Protein AF-A0A960PJV5-F1 (afdb_monomer)

Nearest PDB structures (foldseek):
  7zdv-assembly1_C  TM=1.873E-01  e=1.560E+00  Escherichia coli K-12
  8qoe-assembly1_A  TM=1.751E-01  e=5.213E+00  Bacillus subtilis

Foldseek 3Di:
DPDQDDDPQCPPDPDPVSLVVLLVVLCVVLVVLVLLLQLLVLVLLLVVLVVLQVLLVLLVVCVVPVCSLVVVCVVVVDDDPRSVVSVVSSVVCVVVNPPSNVSSVVSNLVSLLSNLVSLLCLLASSVVDDDDPPVLSVLSSVLVVVLVVLVVVLVVVLVVLVVDPPVCVVVSVVSQLVSQLVSQLCSNCRSYPPNDDSVLLNQLSNQLSVLVVVLVVCVVPPLVVQLVVQCVVPNPVSNSVSSSVSSSSNSSSSNSSSNSSVSVVCVVVDDDFDQDQDPPPPPDPDPPPDDPPDDPDDDDPPDDDPPDDPDDPDDDGDRDGPDDDDPPDD

Sequence (330 aa):
MTDVNPHPTARQHPGVLGVLIAVQERFRDIRGQNAASALTLSLFLSIFPLILVAVSVMGFVSSGDPDFVNNTIDNLNLTGDAQEIFTNAVNSAEQNRGTVGVIGLLTGAWSALGVTTALQVAANVPWQVAGRGIKDKAFGLLFLLGAVVLFVGSAVASWAIGLLPGWATPIGTLLPFSVSVLLFGWMYWMLCRYQLTVRQVLPGAVLAAVGLEVLKLLAIYWLPGVIAKSQGVYGSIGVVFGIFAWLLIFGKVVVYASVLNVVLEERRSGTIDMLVRVPRIADRVEESHTNRGGLTDEDRKALKLPGMDPLPDEGEGVTARITRGDSADV

Radius of gyration: 28.18 Å; Cα contacts (8 Å, |Δi|>4): 307; chains: 1; bounding box: 65×55×94 Å

Structure (mmCIF, N/CA/C/O backbone):
data_AF-A0A960PJV5-F1
#
_entry.id   AF-A0A960PJV5-F1
#
loop_
_atom_site.group_PDB
_atom_site.id
_atom_site.type_symbol
_atom_site.label_atom_id
_atom_site.label_alt_id
_atom_site.label_comp_id
_atom_site.label_asym_id
_atom_site.label_entity_id
_atom_site.label_seq_id
_atom_site.pdbx_PDB_ins_code
_atom_site.Cartn_x
_atom_site.Cartn_y
_atom_site.Cartn_z
_atom_site.occupancy
_atom_site.B_iso_or_equiv
_atom_site.auth_seq_id
_atom_site.auth_comp_id
_atom_site.auth_asym_id
_atom_site.auth_atom_id
_atom_site.pdbx_PDB_model_num
ATOM 1 N N . MET A 1 1 ? -4.454 -8.536 28.041 1.00 31.22 1 MET A N 1
ATOM 2 C CA . MET A 1 1 ? -5.597 -7.852 27.410 1.00 31.22 1 MET A CA 1
ATOM 3 C C . MET A 1 1 ? -5.214 -6.397 27.221 1.00 31.22 1 MET A C 1
ATOM 5 O O . MET A 1 1 ? -5.029 -5.711 28.212 1.00 31.22 1 MET A O 1
ATOM 9 N N . THR A 1 2 ? -4.951 -5.967 25.988 1.00 36.16 2 THR A N 1
ATOM 10 C CA . THR A 1 2 ? -4.751 -4.546 25.664 1.00 36.16 2 THR A CA 1
ATOM 11 C C . THR A 1 2 ? -6.112 -3.949 25.362 1.00 36.16 2 THR A C 1
ATOM 13 O O . THR A 1 2 ? -6.809 -4.433 24.472 1.00 36.16 2 THR A O 1
ATOM 16 N N . ASP A 1 3 ? -6.476 -2.972 26.177 1.00 42.12 3 ASP A N 1
ATOM 17 C CA . ASP A 1 3 ? -7.786 -2.350 26.252 1.00 42.12 3 ASP A CA 1
ATOM 18 C C . ASP A 1 3 ? -8.004 -1.438 25.038 1.00 42.12 3 ASP A C 1
ATOM 20 O O . ASP A 1 3 ? -7.306 -0.439 24.861 1.00 42.12 3 ASP A O 1
ATOM 24 N N . VAL A 1 4 ? -8.914 -1.834 24.149 1.00 48.47 4 VAL A N 1
ATOM 25 C CA . VAL A 1 4 ? -9.347 -1.002 23.024 1.00 48.47 4 VAL A CA 1
ATOM 26 C C . VAL A 1 4 ? -10.498 -0.161 23.557 1.00 48.47 4 VAL A C 1
ATOM 28 O O . VAL A 1 4 ? -11.601 -0.668 23.730 1.00 48.47 4 VAL A O 1
ATOM 31 N N . ASN A 1 5 ? -10.232 1.106 23.874 1.00 46.97 5 ASN A N 1
ATOM 32 C CA . ASN A 1 5 ? -11.226 1.989 24.480 1.00 46.97 5 ASN A CA 1
ATOM 33 C C . ASN A 1 5 ? -12.375 2.263 23.475 1.00 46.97 5 ASN A C 1
ATOM 35 O O . ASN A 1 5 ? -12.100 2.806 22.391 1.00 46.97 5 ASN A O 1
ATOM 39 N N . PRO A 1 6 ? -13.634 1.872 23.771 1.00 48.38 6 PRO A N 1
ATOM 40 C CA . PRO A 1 6 ? -14.746 2.030 22.836 1.00 48.38 6 PRO A CA 1
ATOM 41 C C . PRO A 1 6 ? -15.223 3.490 22.767 1.00 48.38 6 PRO A C 1
ATOM 43 O O . PRO A 1 6 ? -15.443 4.140 23.792 1.00 48.38 6 PRO A O 1
ATOM 46 N N . HIS A 1 7 ? -15.434 4.015 21.553 1.00 47.72 7 HIS A N 1
ATOM 47 C CA . HIS A 1 7 ? -15.885 5.403 21.373 1.00 47.72 7 HIS A CA 1
ATOM 48 C C . HIS A 1 7 ? -17.364 5.627 21.770 1.00 47.72 7 HIS A C 1
ATOM 50 O O . HIS A 1 7 ? -18.212 4.762 21.529 1.00 47.72 7 HIS A O 1
ATOM 56 N N . PRO A 1 8 ? -17.721 6.818 22.304 1.00 51.56 8 PRO A N 1
ATOM 57 C CA . PRO A 1 8 ? -19.083 7.156 22.751 1.00 51.56 8 PRO A CA 1
ATOM 58 C C . PRO A 1 8 ? -20.173 7.105 21.670 1.00 51.56 8 PRO A C 1
ATOM 60 O O . PRO A 1 8 ? -21.341 6.866 21.969 1.00 51.56 8 PRO A O 1
ATOM 63 N N . THR A 1 9 ? -19.809 7.378 20.421 1.00 49.97 9 THR A N 1
ATOM 64 C CA . THR A 1 9 ? -20.715 7.748 19.321 1.00 49.97 9 THR A CA 1
ATOM 65 C C . THR A 1 9 ? -21.119 6.583 18.427 1.00 49.97 9 THR A C 1
ATOM 67 O O . THR A 1 9 ? -22.161 6.652 17.774 1.00 49.97 9 THR A O 1
ATOM 70 N N . ALA A 1 10 ? -20.404 5.451 18.478 1.00 49.59 10 ALA A N 1
ATOM 71 C CA . ALA A 1 10 ? -20.826 4.208 17.821 1.00 49.59 10 ALA A CA 1
ATOM 72 C C . ALA A 1 10 ? -22.223 3.729 18.285 1.00 49.59 10 ALA A C 1
ATOM 74 O O . ALA A 1 10 ? -22.828 2.872 17.640 1.00 49.59 10 ALA A O 1
ATOM 75 N N . ARG A 1 11 ? -22.735 4.304 19.383 1.00 52.75 11 ARG A N 1
ATOM 76 C CA . ARG A 1 11 ? -24.004 3.973 20.034 1.00 52.75 11 ARG A CA 1
ATOM 77 C C . ARG A 1 11 ? -25.216 4.785 19.556 1.00 52.75 11 ARG A C 1
ATOM 79 O O . ARG A 1 11 ? -26.323 4.289 19.695 1.00 52.75 11 ARG A O 1
ATOM 86 N N . GLN A 1 12 ? -25.053 5.989 18.996 1.00 53.81 12 GLN A N 1
ATOM 87 C CA . GLN A 1 12 ? -26.196 6.912 18.824 1.00 53.81 12 GLN A CA 1
ATOM 88 C C . GLN A 1 12 ? -26.955 6.774 17.493 1.00 53.81 12 GLN A C 1
ATOM 90 O O . GLN A 1 12 ? -28.110 7.180 17.406 1.00 53.81 12 GLN A O 1
ATOM 95 N N . HIS A 1 13 ? -26.357 6.160 16.466 1.00 57.09 13 HIS A N 1
ATOM 96 C CA . HIS A 1 13 ? -27.003 5.985 15.161 1.00 57.09 13 HIS A CA 1
ATOM 97 C C . HIS A 1 13 ? -27.019 4.506 14.729 1.00 57.09 13 HIS A C 1
ATOM 99 O O . HIS A 1 13 ? -25.959 3.951 14.402 1.00 57.09 13 HIS A O 1
ATOM 105 N N . PRO A 1 14 ? -28.189 3.837 14.711 1.00 64.56 14 PRO A N 1
ATOM 106 C CA . PRO A 1 14 ? -28.311 2.503 14.135 1.00 64.56 14 PRO A CA 1
ATOM 107 C C . PRO A 1 14 ? -28.159 2.563 12.603 1.00 64.56 14 PRO A C 1
ATOM 109 O O . PRO A 1 14 ? -28.717 3.435 11.942 1.00 64.56 14 PRO A O 1
ATOM 112 N N . GLY A 1 15 ? -27.386 1.634 12.027 1.00 78.44 15 GLY A N 1
ATOM 113 C CA . GLY A 1 15 ? -27.221 1.479 10.573 1.00 78.44 15 GLY A CA 1
ATOM 114 C C . GLY A 1 15 ? -25.869 1.927 9.998 1.00 78.44 15 GLY A C 1
ATOM 115 O O . GLY A 1 15 ? -24.919 2.229 10.721 1.00 78.44 15 GLY A O 1
ATOM 116 N N . VAL A 1 16 ? -25.779 1.942 8.660 1.00 82.94 16 VAL A N 1
ATOM 117 C CA . VAL A 1 16 ? -24.539 2.211 7.898 1.00 82.94 16 VAL A CA 1
ATOM 118 C C . VAL A 1 16 ? -23.996 3.617 8.162 1.00 82.94 16 VAL A C 1
ATOM 120 O O . VAL A 1 16 ? -22.790 3.790 8.319 1.00 82.94 16 VAL A O 1
ATOM 123 N N . LEU A 1 17 ? -24.879 4.612 8.292 1.00 82.81 17 LEU A N 1
ATOM 124 C CA . LEU A 1 17 ? -24.492 5.988 8.616 1.00 82.81 17 LEU A CA 1
ATOM 125 C C . LEU A 1 17 ? -23.771 6.079 9.965 1.00 82.81 17 LEU A C 1
ATOM 127 O O . LEU A 1 17 ? -22.749 6.751 10.067 1.00 82.81 17 LEU A O 1
ATOM 131 N N . GLY A 1 18 ? -24.228 5.335 10.975 1.00 83.31 18 GLY A N 1
ATOM 132 C CA . GLY A 1 18 ? -23.551 5.283 12.269 1.00 83.31 18 GLY A CA 1
ATOM 133 C C . GLY A 1 18 ? -22.180 4.608 12.214 1.00 83.31 18 GLY A C 1
ATOM 134 O O . GLY A 1 18 ? -21.313 4.925 13.025 1.00 83.31 18 GLY A O 1
ATOM 135 N N . VAL A 1 19 ? -21.956 3.683 11.275 1.00 85.50 19 VAL A N 1
ATOM 136 C CA . VAL A 1 19 ? -20.627 3.092 11.045 1.00 85.50 19 VAL A CA 1
ATOM 137 C C . VAL A 1 19 ? -19.709 4.116 10.389 1.00 85.50 19 VAL A C 1
ATOM 139 O O . VAL A 1 19 ? -18.584 4.288 10.843 1.00 85.50 19 VAL A O 1
ATOM 142 N N . LEU A 1 20 ? -20.187 4.834 9.370 1.00 88.12 20 LEU A N 1
ATOM 143 C CA . LEU A 1 20 ? -19.396 5.853 8.678 1.00 88.12 20 LEU A CA 1
ATOM 144 C C . LEU A 1 20 ? -18.993 7.005 9.607 1.00 88.12 20 LEU A C 1
ATOM 146 O O . LEU A 1 20 ? -17.826 7.392 9.615 1.00 88.12 20 LEU A O 1
ATOM 150 N N . ILE A 1 21 ? -19.926 7.507 10.421 1.00 86.75 21 ILE A N 1
ATOM 151 C CA . ILE A 1 21 ? -19.646 8.558 11.412 1.00 86.75 21 ILE A CA 1
ATOM 152 C C . ILE A 1 21 ? -18.610 8.062 12.427 1.00 86.75 21 ILE A C 1
ATOM 154 O O . ILE A 1 21 ? -17.592 8.721 12.625 1.00 86.75 21 ILE A O 1
ATOM 158 N N . ALA A 1 22 ? -18.805 6.863 12.988 1.00 86.44 22 ALA A N 1
ATOM 159 C CA . ALA A 1 22 ? -17.865 6.286 13.948 1.00 86.44 22 ALA A CA 1
ATOM 160 C C . ALA A 1 22 ? -16.464 6.072 13.346 1.00 86.44 22 ALA A C 1
ATOM 162 O O . ALA A 1 22 ? -15.461 6.318 14.012 1.00 86.44 22 ALA A O 1
ATOM 163 N N . VAL A 1 23 ? -16.376 5.654 12.078 1.00 90.12 23 VAL A N 1
ATOM 164 C CA . VAL A 1 23 ? -15.100 5.516 11.359 1.00 90.12 23 VAL A CA 1
ATOM 165 C C . VAL A 1 23 ? -14.417 6.872 11.186 1.00 90.12 23 VAL A C 1
ATOM 167 O O . VAL A 1 23 ? -13.216 6.982 11.428 1.00 90.12 23 VAL A O 1
ATOM 170 N N . GLN A 1 24 ? -15.162 7.909 10.801 1.00 92.50 24 GLN A N 1
ATOM 171 C CA . GLN A 1 24 ? -14.611 9.248 10.604 1.00 92.50 24 GLN A CA 1
ATOM 172 C C . GLN A 1 24 ? -14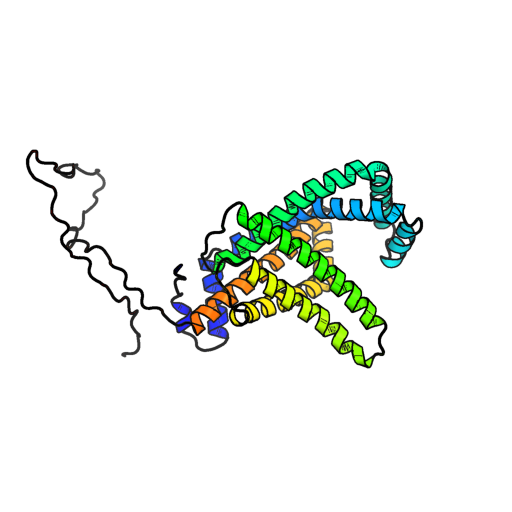.110 9.867 11.915 1.00 92.50 24 GLN A C 1
ATOM 174 O O . GLN A 1 24 ? -13.024 10.450 11.956 1.00 92.50 24 GLN A O 1
ATOM 179 N N . GLU A 1 25 ? -14.878 9.730 12.992 1.00 87.94 25 GLU A N 1
ATOM 180 C CA . GLU A 1 25 ? -14.492 10.213 14.318 1.00 87.94 25 GLU A CA 1
ATOM 181 C C . GLU A 1 25 ? -13.266 9.465 14.834 1.00 87.94 25 GLU A C 1
ATOM 183 O O . GLU A 1 25 ? -12.263 10.099 15.159 1.00 87.94 25 GLU A O 1
ATOM 188 N N . ARG A 1 26 ? -13.276 8.126 14.768 1.00 86.06 26 ARG A N 1
ATOM 189 C CA . ARG A 1 26 ? -12.125 7.307 15.163 1.00 86.06 26 ARG A CA 1
ATOM 190 C C . ARG A 1 26 ? -10.879 7.675 14.362 1.00 86.06 26 ARG A C 1
ATOM 192 O O . ARG A 1 26 ? -9.808 7.796 14.947 1.00 86.06 26 ARG A O 1
ATOM 199 N N . PHE A 1 27 ? -10.998 7.894 13.049 1.00 90.88 27 PHE A N 1
ATOM 200 C CA . PHE A 1 27 ? -9.881 8.335 12.209 1.00 90.88 27 PHE A CA 1
ATOM 201 C C . PHE A 1 27 ? -9.302 9.672 12.684 1.00 90.88 27 PHE A C 1
ATOM 203 O O . PHE A 1 27 ? -8.082 9.843 12.708 1.00 90.88 27 PHE A O 1
ATOM 210 N N . ARG A 1 28 ? -10.150 10.624 13.085 1.00 88.81 28 ARG A N 1
ATOM 211 C CA . ARG A 1 28 ? -9.699 11.909 13.627 1.00 88.81 28 ARG A CA 1
ATOM 212 C C . ARG A 1 28 ? -9.012 11.737 14.983 1.00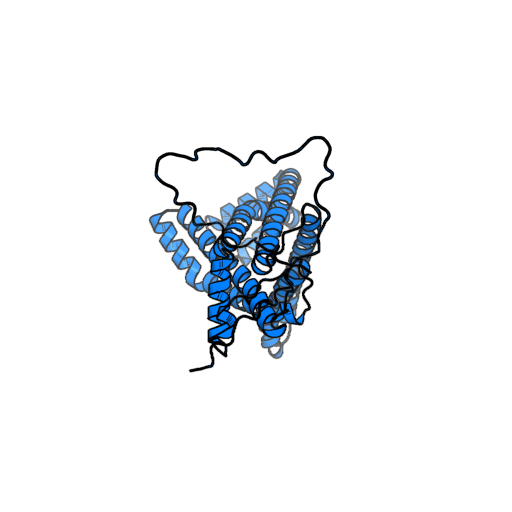 88.81 28 ARG A C 1
ATOM 214 O O . ARG A 1 28 ? -7.934 12.295 15.187 1.00 88.81 28 ARG A O 1
ATOM 221 N N . ASP A 1 29 ? -9.589 10.926 15.860 1.00 85.50 29 ASP A N 1
ATOM 222 C CA . ASP A 1 29 ? -9.149 10.778 17.249 1.00 85.50 29 ASP A CA 1
ATOM 223 C C . ASP A 1 29 ? -7.808 10.037 17.357 1.00 85.50 29 ASP A C 1
ATOM 225 O O . ASP A 1 29 ? -6.934 10.432 18.129 1.00 85.50 29 ASP A O 1
ATOM 229 N N . ILE A 1 30 ? -7.565 9.048 16.489 1.00 85.38 30 ILE A N 1
ATOM 230 C CA . ILE A 1 30 ? -6.264 8.359 16.393 1.00 85.38 30 ILE A CA 1
ATOM 231 C C . ILE A 1 30 ? -5.218 9.133 15.576 1.00 85.38 30 ILE A C 1
ATOM 233 O O . ILE A 1 30 ? -4.134 8.610 15.315 1.00 85.38 30 ILE A O 1
ATOM 237 N N . ARG A 1 31 ? -5.534 10.351 15.112 1.00 88.88 31 ARG A N 1
ATOM 238 C CA . ARG A 1 31 ? -4.710 11.111 14.156 1.00 88.88 31 ARG A CA 1
ATOM 239 C C . ARG A 1 31 ? -4.366 10.280 12.913 1.00 88.88 31 ARG A C 1
ATOM 241 O O . ARG A 1 31 ? -3.226 10.280 12.451 1.00 88.88 31 ARG A O 1
ATOM 248 N N . GLY A 1 32 ? -5.353 9.589 12.345 1.00 88.62 32 GLY A N 1
ATOM 249 C CA . GLY A 1 32 ? -5.198 8.696 11.191 1.00 88.62 32 GLY A CA 1
ATOM 250 C C . GLY A 1 32 ? -4.562 9.375 9.976 1.00 88.62 32 GLY A C 1
ATOM 251 O O . GLY A 1 32 ? -3.827 8.737 9.224 1.00 88.62 32 GLY A O 1
ATOM 252 N N . GLN A 1 33 ? -4.738 10.694 9.839 1.00 93.50 33 GLN A N 1
ATOM 253 C CA . GLN A 1 33 ? -4.043 11.501 8.835 1.00 93.50 33 GLN A CA 1
ATOM 254 C C . GLN A 1 33 ? -2.516 11.398 8.964 1.00 93.50 33 GLN A C 1
ATOM 256 O O . GLN A 1 33 ? -1.834 11.305 7.949 1.00 93.50 33 GLN A O 1
ATOM 261 N N . ASN A 1 34 ? -1.971 11.366 10.181 1.00 92.44 34 ASN A N 1
ATOM 262 C CA . ASN A 1 34 ? -0.530 11.257 10.407 1.00 92.44 34 ASN A CA 1
ATOM 263 C C . ASN A 1 34 ? -0.011 9.874 10.001 1.00 92.44 34 ASN A C 1
ATOM 265 O O . ASN A 1 34 ? 1.041 9.784 9.374 1.00 92.44 34 ASN A O 1
ATOM 269 N N . ALA A 1 35 ? -0.760 8.809 10.306 1.00 91.06 35 ALA A N 1
ATOM 270 C CA . ALA A 1 35 ? -0.418 7.453 9.876 1.00 91.06 35 ALA A CA 1
ATOM 271 C C . ALA A 1 35 ? -0.449 7.327 8.343 1.00 91.06 35 ALA A C 1
ATOM 273 O O . ALA A 1 35 ? 0.482 6.784 7.749 1.00 91.06 35 ALA A O 1
ATOM 274 N N . ALA A 1 36 ? -1.468 7.900 7.693 1.00 94.81 36 ALA A N 1
ATOM 275 C CA . ALA A 1 36 ? -1.565 7.935 6.237 1.00 94.81 36 ALA A CA 1
ATOM 276 C C . ALA A 1 36 ? -0.405 8.724 5.609 1.00 94.81 36 ALA A C 1
ATOM 278 O O . ALA A 1 36 ? 0.206 8.257 4.648 1.00 94.81 36 ALA A O 1
ATOM 279 N N . SER A 1 37 ? -0.051 9.886 6.168 1.00 94.88 37 SER A N 1
ATOM 280 C CA . SER A 1 37 ? 1.092 10.685 5.710 1.00 94.88 37 SER A CA 1
ATOM 281 C C . SER A 1 37 ? 2.425 9.954 5.896 1.00 94.88 37 SER A C 1
ATOM 283 O O . SER A 1 37 ? 3.266 9.998 5.003 1.00 94.88 37 SER A O 1
ATOM 285 N N . ALA A 1 38 ? 2.617 9.245 7.014 1.00 92.25 38 ALA A N 1
ATOM 286 C CA . ALA A 1 38 ? 3.816 8.441 7.246 1.00 92.25 38 ALA A CA 1
ATOM 287 C C . ALA A 1 38 ? 3.951 7.328 6.197 1.00 92.25 38 ALA A C 1
ATOM 289 O O . ALA A 1 38 ? 5.007 7.187 5.585 1.00 92.25 38 ALA A O 1
ATOM 290 N N . LEU A 1 39 ? 2.860 6.608 5.914 1.00 93.69 39 LEU A N 1
ATOM 291 C CA . LEU A 1 39 ? 2.814 5.607 4.846 1.00 93.69 39 LEU A CA 1
ATOM 292 C C . LEU A 1 39 ? 3.100 6.212 3.471 1.00 93.69 39 LEU A C 1
ATOM 294 O O . LEU A 1 39 ? 3.890 5.662 2.712 1.00 93.69 39 LEU A O 1
ATOM 298 N N . THR A 1 40 ? 2.523 7.374 3.181 1.00 95.25 40 THR A N 1
ATOM 299 C CA . THR A 1 40 ? 2.741 8.106 1.926 1.00 95.25 40 THR A CA 1
ATOM 300 C C . THR A 1 40 ? 4.210 8.461 1.734 1.00 95.25 40 THR A C 1
ATOM 302 O O . THR A 1 40 ? 4.771 8.184 0.679 1.00 95.25 40 THR A O 1
ATOM 305 N N . LEU A 1 41 ? 4.852 9.032 2.757 1.00 93.94 41 LEU A N 1
ATOM 306 C CA . LEU A 1 41 ? 6.269 9.394 2.717 1.00 93.94 41 LEU A CA 1
ATOM 307 C C . LEU A 1 41 ? 7.156 8.161 2.551 1.00 93.94 41 LEU A C 1
ATOM 309 O O . LEU A 1 41 ? 8.070 8.174 1.731 1.00 93.94 41 LEU A O 1
ATOM 313 N N . SER A 1 42 ? 6.869 7.082 3.283 1.00 92.62 42 SER A N 1
ATOM 314 C CA . SER A 1 42 ? 7.613 5.830 3.150 1.00 92.62 42 SER A CA 1
ATOM 315 C C . SER A 1 42 ? 7.470 5.220 1.758 1.00 92.62 42 SER A C 1
ATOM 317 O O . SER A 1 42 ? 8.472 4.782 1.201 1.00 92.62 42 SER A O 1
ATOM 319 N N . LEU A 1 43 ? 6.272 5.227 1.167 1.00 94.19 43 LEU A N 1
ATOM 320 C CA . LEU A 1 43 ? 6.046 4.762 -0.206 1.00 94.19 43 LEU A CA 1
ATOM 321 C C . LEU A 1 43 ? 6.736 5.664 -1.230 1.00 94.19 43 LEU A C 1
ATOM 323 O O . LEU A 1 43 ? 7.395 5.166 -2.135 1.00 94.19 43 LEU A O 1
ATOM 327 N N . PHE A 1 44 ? 6.639 6.981 -1.060 1.00 94.44 44 PHE A N 1
ATOM 328 C CA . PHE A 1 44 ? 7.241 7.949 -1.969 1.00 94.44 44 PHE A CA 1
ATOM 329 C C . PHE A 1 44 ? 8.768 7.823 -2.010 1.00 94.44 44 PHE A C 1
ATOM 331 O O . PHE A 1 44 ? 9.353 7.679 -3.081 1.00 94.44 44 PHE A O 1
ATOM 338 N N . LEU A 1 45 ? 9.417 7.786 -0.843 1.00 92.81 45 LEU A N 1
ATOM 339 C CA . LEU A 1 45 ? 10.866 7.578 -0.740 1.00 92.81 45 LEU A CA 1
ATOM 340 C C . LEU A 1 45 ? 11.302 6.213 -1.286 1.00 92.81 45 LEU A C 1
ATOM 342 O O . LEU A 1 45 ? 12.445 6.053 -1.707 1.00 92.81 45 LEU A O 1
ATOM 346 N N . SER A 1 46 ? 10.390 5.243 -1.299 1.00 92.25 46 SER A N 1
ATOM 347 C CA . SER A 1 46 ? 10.633 3.891 -1.798 1.00 92.25 46 SER A CA 1
ATOM 348 C C . SER A 1 46 ? 10.568 3.763 -3.313 1.00 92.25 46 SER A C 1
ATOM 350 O O . SER A 1 46 ? 11.043 2.764 -3.845 1.00 92.25 46 SER A O 1
ATOM 352 N N . ILE A 1 47 ? 10.055 4.772 -4.022 1.00 91.50 47 ILE A N 1
ATOM 353 C CA . ILE A 1 47 ? 10.040 4.766 -5.486 1.00 91.50 47 ILE A CA 1
ATOM 354 C C . ILE A 1 47 ? 11.470 4.719 -6.036 1.00 91.50 47 ILE A C 1
ATOM 356 O O . ILE A 1 47 ? 11.743 3.918 -6.924 1.00 91.50 47 ILE A O 1
ATOM 360 N N . PHE A 1 48 ? 12.405 5.510 -5.494 1.00 89.38 48 PHE A N 1
ATOM 361 C CA . PHE A 1 48 ? 13.771 5.564 -6.034 1.00 89.38 48 PHE A CA 1
ATOM 362 C C . PHE A 1 48 ? 14.509 4.223 -5.911 1.00 89.38 48 PHE A C 1
ATOM 364 O O . PHE A 1 48 ? 15.013 3.736 -6.925 1.00 89.38 48 PHE A O 1
ATOM 371 N N . PRO A 1 49 ? 14.540 3.564 -4.735 1.00 90.25 49 PRO A N 1
ATOM 372 C CA . PRO A 1 49 ? 15.155 2.246 -4.629 1.00 90.25 49 PRO A CA 1
ATOM 373 C C . PRO A 1 49 ? 14.427 1.181 -5.443 1.00 90.25 49 PRO A C 1
ATOM 375 O O . PRO A 1 49 ? 15.072 0.307 -6.012 1.00 90.25 49 PRO A O 1
ATOM 378 N N . LEU A 1 50 ? 13.098 1.261 -5.551 1.00 88.75 50 LEU A N 1
ATOM 379 C CA . LEU A 1 50 ? 12.321 0.320 -6.354 1.00 88.75 50 LEU A CA 1
ATOM 380 C C . LEU A 1 50 ? 12.638 0.451 -7.847 1.00 88.75 50 LEU A C 1
ATOM 382 O O . LEU A 1 50 ? 12.771 -0.567 -8.520 1.00 88.75 50 LEU A O 1
ATOM 386 N N . ILE A 1 51 ? 12.845 1.673 -8.348 1.00 88.25 51 ILE A N 1
ATOM 387 C CA . ILE A 1 51 ? 13.340 1.906 -9.711 1.00 88.25 51 ILE A CA 1
ATOM 388 C C . ILE A 1 51 ? 14.729 1.284 -9.882 1.00 88.25 51 ILE A C 1
ATOM 390 O O . ILE A 1 51 ? 14.948 0.588 -10.866 1.00 88.25 51 ILE A O 1
ATOM 394 N N . LEU A 1 52 ? 15.651 1.461 -8.928 1.00 88.25 52 LEU A N 1
ATOM 395 C CA . LEU A 1 52 ? 16.986 0.848 -9.008 1.00 88.25 52 LEU A CA 1
ATOM 396 C C . LEU A 1 52 ? 16.931 -0.683 -9.020 1.00 88.25 52 LEU A C 1
ATOM 398 O O . LEU A 1 52 ? 17.636 -1.313 -9.805 1.00 88.25 52 LEU A O 1
ATOM 402 N N . VAL A 1 53 ? 16.082 -1.287 -8.186 1.00 88.44 53 VAL A N 1
ATOM 403 C CA . VAL A 1 53 ? 15.849 -2.738 -8.199 1.00 88.44 53 VAL A CA 1
ATOM 404 C C . VAL A 1 53 ? 15.265 -3.171 -9.542 1.00 88.44 53 VAL A C 1
ATOM 406 O O . VAL A 1 53 ? 15.753 -4.135 -10.124 1.00 88.44 53 VAL A O 1
ATOM 409 N N . ALA A 1 54 ? 14.267 -2.457 -10.066 1.00 86.50 54 ALA A N 1
ATOM 410 C CA . ALA A 1 54 ? 13.653 -2.774 -11.353 1.00 86.50 54 ALA A CA 1
ATOM 411 C C . ALA A 1 54 ? 14.668 -2.689 -12.502 1.00 86.50 54 ALA A C 1
ATOM 413 O O . ALA A 1 54 ? 14.770 -3.615 -13.301 1.00 86.50 54 ALA A O 1
ATOM 414 N N . VAL A 1 55 ? 15.463 -1.619 -12.543 1.00 86.75 55 VAL A N 1
ATOM 415 C CA . VAL A 1 55 ? 16.537 -1.413 -13.523 1.00 86.75 55 VAL A CA 1
ATOM 416 C C . VAL A 1 55 ? 17.614 -2.490 -13.391 1.00 86.75 55 VAL A C 1
ATOM 418 O O . VAL A 1 55 ? 18.059 -3.034 -14.398 1.00 86.75 55 VAL A O 1
ATOM 421 N N . SER A 1 56 ? 17.989 -2.869 -12.166 1.00 87.38 56 SER A N 1
ATOM 422 C CA . SER A 1 56 ? 18.900 -3.991 -11.932 1.00 87.38 56 SER A CA 1
ATOM 423 C C . SER A 1 56 ? 18.339 -5.293 -12.499 1.00 87.38 56 S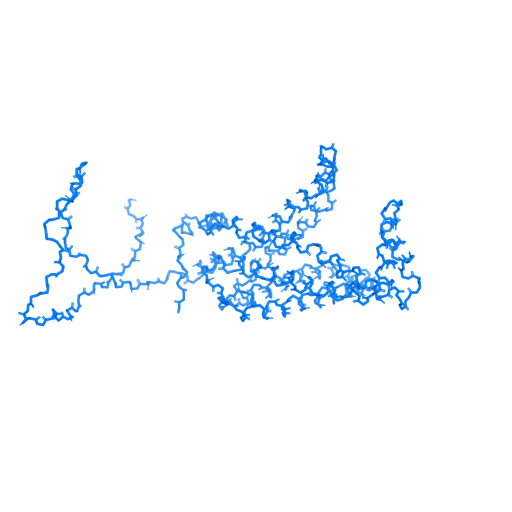ER A C 1
ATOM 425 O O . SER A 1 56 ? 19.049 -5.999 -13.208 1.00 87.38 56 SER A O 1
ATOM 427 N N . VAL A 1 57 ? 17.085 -5.633 -12.184 1.00 85.38 57 VAL A N 1
ATOM 428 C CA . VAL A 1 57 ? 16.438 -6.858 -12.680 1.00 85.38 57 VAL A CA 1
ATOM 429 C C . VAL A 1 57 ? 16.377 -6.843 -14.205 1.00 85.38 57 VAL A C 1
ATOM 431 O O . VAL A 1 57 ? 16.751 -7.835 -14.822 1.00 85.38 57 VAL A O 1
ATOM 434 N N . MET A 1 58 ? 15.998 -5.718 -14.819 1.00 85.19 58 MET A N 1
ATOM 435 C CA . MET A 1 58 ? 15.997 -5.566 -16.276 1.00 85.19 58 MET A CA 1
ATOM 436 C C . MET A 1 58 ? 17.391 -5.748 -16.878 1.00 85.19 58 MET A C 1
ATOM 438 O O . MET A 1 58 ? 17.522 -6.488 -17.843 1.00 85.19 58 MET A O 1
ATOM 442 N N . GLY A 1 59 ? 18.438 -5.158 -16.296 1.00 85.19 59 GLY A N 1
ATOM 443 C CA . GLY A 1 59 ? 19.816 -5.347 -16.765 1.00 85.19 59 GLY A CA 1
ATOM 444 C C . GLY A 1 59 ? 20.287 -6.805 -16.678 1.00 85.19 59 GLY A C 1
ATOM 445 O O . GLY A 1 59 ? 21.005 -7.277 -17.557 1.00 85.19 59 GLY A O 1
ATOM 446 N N . PHE A 1 60 ? 19.853 -7.552 -15.654 1.00 85.00 60 PHE A N 1
ATOM 447 C CA . PHE A 1 60 ? 20.110 -8.994 -15.562 1.00 85.00 60 PHE A CA 1
ATOM 448 C C . PHE A 1 60 ? 19.313 -9.802 -16.594 1.00 85.00 60 PHE A C 1
ATOM 450 O O . PHE A 1 60 ? 19.886 -10.688 -17.222 1.00 85.00 60 PHE A O 1
ATOM 457 N N . VAL A 1 61 ? 18.027 -9.508 -16.800 1.00 84.75 61 VAL A N 1
ATOM 458 C CA . VAL A 1 61 ? 17.185 -10.225 -17.776 1.00 84.75 61 VAL A CA 1
ATOM 459 C C . VAL A 1 61 ? 17.638 -9.944 -19.211 1.00 84.75 61 VAL A C 1
ATOM 461 O O . VAL A 1 61 ? 17.860 -10.886 -19.964 1.00 84.75 61 VAL A O 1
ATOM 464 N N . SER A 1 62 ? 17.881 -8.675 -19.553 1.00 84.19 62 SER A N 1
ATOM 465 C CA . SER A 1 62 ? 18.374 -8.235 -20.869 1.00 84.19 62 SER A CA 1
ATOM 466 C C . SER A 1 62 ? 19.688 -8.905 -21.257 1.00 84.19 62 SER A C 1
ATOM 468 O O . SER A 1 62 ? 19.943 -9.179 -22.421 1.00 84.19 62 SER A O 1
ATOM 470 N N . SER A 1 63 ? 20.526 -9.235 -20.275 1.00 80.12 63 SER A N 1
ATOM 471 C CA . SER A 1 63 ? 21.770 -9.941 -20.556 1.00 80.12 63 SER A CA 1
ATOM 472 C C . SER A 1 63 ? 21.613 -11.377 -21.040 1.00 80.12 63 SER A C 1
ATOM 474 O O . SER A 1 63 ? 22.530 -11.916 -21.659 1.00 80.12 63 SER A O 1
ATOM 476 N N . GLY A 1 64 ? 20.491 -12.011 -20.695 1.00 80.62 64 GLY A N 1
ATOM 477 C CA . GLY A 1 64 ? 20.153 -13.363 -21.122 1.00 80.62 64 GLY A CA 1
ATOM 478 C C . GLY A 1 64 ? 19.299 -13.397 -22.388 1.00 80.62 64 GLY A C 1
ATOM 479 O O . GLY A 1 64 ? 19.169 -14.465 -22.978 1.00 80.62 64 GLY A O 1
ATOM 480 N N . ASP A 1 65 ? 18.738 -12.257 -22.798 1.00 82.25 65 ASP A N 1
ATOM 481 C CA . ASP A 1 65 ? 17.853 -12.121 -23.954 1.00 82.25 65 ASP A CA 1
ATOM 482 C C . ASP A 1 65 ? 18.166 -10.817 -24.723 1.00 82.25 65 ASP A C 1
ATOM 484 O O . ASP A 1 65 ? 17.743 -9.737 -24.300 1.00 82.25 65 ASP A O 1
ATOM 488 N N . PRO A 1 66 ? 18.891 -10.905 -25.856 1.00 76.31 66 PRO A N 1
ATOM 489 C CA . PRO A 1 66 ? 19.278 -9.752 -26.672 1.00 76.31 66 PRO A CA 1
ATOM 490 C C . PRO A 1 66 ? 18.097 -8.927 -27.199 1.00 76.31 66 PRO A C 1
ATOM 492 O O . PRO A 1 66 ? 18.256 -7.734 -27.459 1.00 76.31 66 PRO A O 1
ATOM 495 N N . ASP A 1 67 ? 16.920 -9.541 -27.347 1.00 83.44 67 ASP A N 1
ATOM 496 C CA . ASP A 1 67 ? 15.730 -8.885 -27.891 1.00 83.44 67 ASP A CA 1
ATOM 497 C C . ASP A 1 67 ? 14.848 -8.271 -26.794 1.00 83.44 67 ASP A C 1
ATOM 499 O O . ASP A 1 67 ? 13.876 -7.576 -27.097 1.00 83.44 67 ASP A O 1
ATOM 503 N N . PHE A 1 68 ? 15.188 -8.462 -25.514 1.00 82.00 68 PHE A N 1
ATOM 504 C CA . PHE A 1 68 ? 14.386 -8.002 -24.377 1.00 82.00 68 PHE A CA 1
ATOM 505 C C . PHE A 1 68 ? 14.080 -6.501 -24.426 1.00 82.00 68 PHE A C 1
ATOM 507 O O . PHE A 1 68 ? 12.944 -6.090 -24.172 1.00 82.00 68 PHE A O 1
ATOM 514 N N . VAL A 1 69 ? 15.076 -5.675 -24.764 1.00 80.69 69 VAL A N 1
ATOM 515 C CA . VAL A 1 69 ? 14.923 -4.213 -24.831 1.00 80.69 69 VAL A CA 1
ATOM 516 C C . VAL A 1 69 ? 13.933 -3.826 -25.925 1.00 80.69 69 VAL A C 1
ATOM 518 O O . VAL A 1 69 ? 12.987 -3.088 -25.649 1.00 80.69 69 VAL A O 1
ATOM 521 N N . ASN A 1 70 ? 14.102 -4.373 -27.131 1.00 82.62 70 ASN A N 1
ATOM 522 C CA . ASN A 1 70 ? 13.237 -4.083 -28.276 1.00 82.62 70 ASN A CA 1
ATOM 523 C C . ASN A 1 70 ? 11.808 -4.583 -28.026 1.00 82.62 70 ASN A C 1
ATOM 525 O O . ASN A 1 70 ? 10.861 -3.806 -28.123 1.00 82.62 70 ASN A O 1
ATOM 529 N N . ASN A 1 71 ? 11.660 -5.828 -27.561 1.00 84.62 71 ASN A N 1
ATOM 530 C CA . ASN A 1 71 ? 10.365 -6.409 -27.206 1.00 84.62 71 ASN A CA 1
ATOM 531 C C . ASN A 1 71 ? 9.644 -5.587 -26.126 1.00 84.62 71 ASN A C 1
ATOM 533 O O . ASN A 1 71 ? 8.425 -5.433 -26.165 1.00 84.62 71 ASN A O 1
ATOM 537 N N . THR A 1 72 ? 10.372 -5.046 -25.146 1.00 81.75 72 THR A N 1
ATOM 538 C CA . THR A 1 72 ? 9.773 -4.232 -24.079 1.00 81.75 72 THR A CA 1
ATOM 539 C C . THR A 1 72 ? 9.353 -2.851 -24.578 1.00 81.75 72 THR A C 1
ATOM 541 O O . THR A 1 72 ? 8.272 -2.389 -24.218 1.00 81.75 72 THR A O 1
ATOM 544 N N . ILE A 1 73 ? 10.163 -2.205 -25.422 1.00 84.44 73 ILE A N 1
ATOM 545 C CA . ILE A 1 73 ? 9.820 -0.922 -26.057 1.00 84.44 73 ILE A CA 1
ATOM 546 C C . ILE A 1 73 ? 8.547 -1.064 -26.893 1.00 84.44 73 ILE A C 1
ATOM 548 O O . ILE A 1 73 ? 7.637 -0.242 -26.752 1.00 84.44 73 ILE A O 1
ATOM 552 N N . ASP A 1 74 ? 8.461 -2.130 -27.690 1.00 84.12 74 ASP A N 1
ATOM 553 C CA . ASP A 1 74 ? 7.316 -2.407 -28.554 1.00 84.12 74 ASP A CA 1
ATOM 554 C C . ASP A 1 74 ? 6.052 -2.699 -27.733 1.00 84.12 74 ASP A C 1
ATOM 556 O O . ASP A 1 74 ? 4.999 -2.112 -27.984 1.00 84.12 74 ASP A O 1
ATOM 560 N N . ASN A 1 75 ? 6.163 -3.529 -26.690 1.00 82.50 75 ASN A N 1
ATOM 561 C CA . ASN A 1 75 ? 5.040 -3.872 -25.810 1.00 82.50 75 ASN A CA 1
ATOM 562 C C . ASN A 1 75 ? 4.521 -2.687 -24.983 1.00 82.50 75 ASN A C 1
ATOM 564 O O . ASN A 1 75 ? 3.344 -2.652 -24.624 1.00 82.50 75 ASN A O 1
ATOM 568 N N . LEU A 1 76 ? 5.394 -1.741 -24.635 1.00 79.12 76 LEU A N 1
ATOM 569 C CA . LEU A 1 76 ? 5.038 -0.556 -23.854 1.00 79.12 76 LEU A CA 1
ATOM 570 C C . LEU A 1 76 ? 4.716 0.663 -24.729 1.00 79.12 76 LEU A C 1
ATOM 572 O O . LEU A 1 76 ? 4.379 1.715 -24.184 1.00 79.12 76 LEU A O 1
ATOM 576 N N . ASN A 1 77 ? 4.825 0.539 -26.058 1.00 83.19 77 ASN A N 1
ATOM 577 C CA . ASN A 1 77 ? 4.693 1.639 -27.015 1.00 83.19 77 ASN A CA 1
ATOM 578 C C . ASN A 1 77 ? 5.508 2.881 -26.603 1.00 83.19 77 ASN A C 1
ATOM 580 O O . ASN A 1 77 ? 5.022 4.013 -26.677 1.00 83.19 77 ASN A O 1
ATOM 584 N N . LEU A 1 78 ? 6.746 2.680 -26.140 1.00 83.38 78 LEU A N 1
ATOM 585 C CA . LEU A 1 78 ? 7.614 3.793 -25.753 1.00 83.38 78 LEU A CA 1
ATOM 586 C C . LEU A 1 78 ? 8.086 4.534 -27.006 1.00 83.38 78 LEU A C 1
ATOM 588 O O . LEU A 1 78 ? 8.655 3.932 -27.910 1.00 83.38 78 LEU A O 1
ATOM 592 N N . THR A 1 79 ? 7.886 5.851 -27.041 1.00 82.00 79 THR A N 1
ATOM 593 C CA . THR A 1 79 ? 8.281 6.702 -28.173 1.00 82.00 79 THR A CA 1
ATOM 594 C C . THR A 1 79 ? 9.087 7.912 -27.713 1.00 82.00 79 THR A C 1
ATOM 596 O O . THR A 1 79 ? 8.809 8.470 -26.649 1.00 82.00 79 THR A O 1
ATOM 599 N N . GLY A 1 80 ? 10.033 8.363 -28.543 1.00 86.00 80 GLY A N 1
ATOM 600 C CA . GLY A 1 80 ? 10.817 9.582 -28.303 1.00 86.00 80 GLY A CA 1
ATOM 601 C C . GLY A 1 80 ? 11.678 9.490 -27.040 1.00 86.00 80 GLY A C 1
ATOM 602 O O . GLY A 1 80 ? 12.283 8.453 -26.774 1.00 86.00 80 GLY A O 1
ATOM 603 N N . ASP A 1 81 ? 11.686 10.553 -26.233 1.00 82.81 81 ASP A N 1
ATOM 604 C CA . ASP A 1 81 ? 12.511 10.675 -25.020 1.00 82.81 81 ASP A CA 1
ATOM 605 C C . ASP A 1 81 ? 12.326 9.508 -24.035 1.00 82.81 81 ASP A C 1
ATOM 607 O O . ASP A 1 81 ? 13.275 9.071 -23.387 1.00 82.81 81 ASP A O 1
ATOM 611 N N . ALA A 1 82 ? 11.111 8.959 -23.926 1.00 79.31 82 ALA A N 1
ATOM 612 C CA . ALA A 1 82 ? 10.829 7.842 -23.026 1.00 79.31 82 ALA A CA 1
ATOM 613 C C . ALA A 1 82 ? 11.567 6.558 -23.441 1.00 79.31 82 ALA A C 1
ATOM 615 O O . ALA A 1 82 ? 12.047 5.816 -22.583 1.00 79.31 82 ALA A O 1
ATOM 616 N N . GLN A 1 83 ? 11.686 6.316 -24.750 1.00 86.81 83 GLN A N 1
ATOM 617 C CA . GLN A 1 83 ? 12.426 5.182 -25.300 1.00 86.81 83 GLN A CA 1
ATOM 618 C C . GLN A 1 83 ? 13.928 5.342 -25.055 1.00 86.81 83 GLN A C 1
ATOM 620 O O . GLN A 1 83 ? 14.594 4.386 -24.654 1.00 86.81 83 GLN A O 1
ATOM 625 N N . GLU A 1 84 ? 14.463 6.547 -25.261 1.00 86.69 84 GLU A N 1
ATOM 626 C CA . GLU A 1 84 ? 15.880 6.834 -25.038 1.00 86.69 84 GLU A CA 1
ATOM 627 C C . GLU A 1 84 ? 16.253 6.688 -23.555 1.00 86.69 84 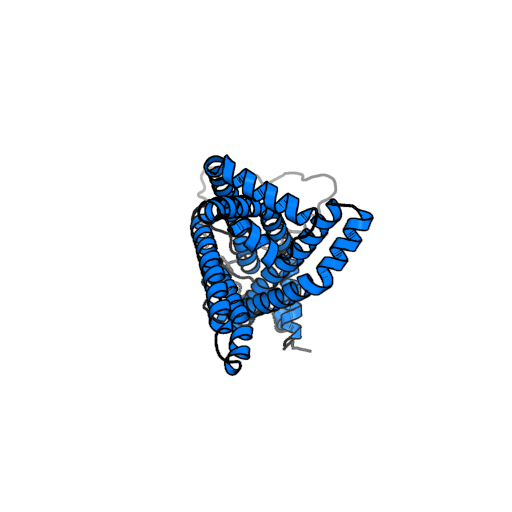GLU A C 1
ATOM 629 O O . GLU A 1 84 ? 17.210 5.987 -23.226 1.00 86.69 84 GLU A O 1
ATOM 634 N N . ILE A 1 85 ? 15.457 7.265 -22.647 1.00 86.88 85 ILE A N 1
ATOM 635 C CA . ILE A 1 85 ? 15.650 7.127 -21.195 1.00 86.88 85 ILE A CA 1
ATOM 636 C C . ILE A 1 85 ? 15.629 5.652 -20.786 1.00 86.88 85 ILE A C 1
ATOM 638 O O . ILE A 1 85 ? 16.497 5.212 -20.028 1.00 86.88 85 ILE A O 1
ATOM 642 N N . PHE A 1 86 ? 14.663 4.882 -21.294 1.00 86.75 86 PHE A N 1
ATOM 643 C CA . PHE A 1 86 ? 14.544 3.457 -20.998 1.00 86.75 86 PHE A CA 1
ATOM 644 C C . PHE A 1 86 ? 15.765 2.669 -21.490 1.00 86.75 86 PHE A C 1
ATOM 646 O O . PHE A 1 86 ? 16.399 1.954 -20.712 1.00 86.75 86 PHE A O 1
ATOM 653 N N . THR A 1 87 ? 16.142 2.855 -22.755 1.00 86.44 87 THR A N 1
ATOM 654 C CA . THR A 1 87 ? 17.265 2.149 -23.391 1.00 86.44 87 THR A CA 1
ATOM 655 C C . THR A 1 87 ? 18.584 2.467 -22.686 1.00 86.44 87 THR A C 1
ATOM 657 O O . THR A 1 87 ? 19.352 1.565 -22.350 1.00 86.44 87 THR A O 1
ATOM 660 N N . ASN A 1 88 ? 18.825 3.743 -22.372 1.00 88.94 88 ASN A N 1
ATOM 661 C CA . ASN A 1 88 ? 20.021 4.184 -21.657 1.00 88.94 88 ASN A CA 1
ATOM 662 C C . ASN A 1 88 ? 20.086 3.620 -20.234 1.00 88.94 88 ASN A C 1
ATOM 664 O O . ASN A 1 88 ? 21.164 3.222 -19.785 1.00 88.94 88 ASN A O 1
ATOM 668 N N . ALA A 1 89 ? 18.953 3.549 -19.529 1.00 86.06 89 ALA A N 1
ATOM 669 C CA . ALA A 1 89 ? 18.888 2.971 -18.191 1.00 86.06 89 ALA A CA 1
ATOM 670 C C . ALA A 1 89 ? 19.218 1.470 -18.198 1.00 86.06 89 ALA A C 1
ATOM 672 O O . ALA A 1 89 ? 20.032 1.029 -17.383 1.00 86.06 89 ALA A O 1
ATOM 673 N N . VAL A 1 90 ? 18.644 0.699 -19.130 1.00 85.44 90 VAL A N 1
ATOM 674 C CA . VAL A 1 90 ? 18.895 -0.749 -19.239 1.00 85.44 90 VAL A CA 1
ATOM 675 C C . VAL A 1 90 ? 20.338 -1.027 -19.658 1.00 85.44 90 VAL A C 1
ATOM 677 O O . VAL A 1 90 ? 21.023 -1.776 -18.967 1.00 85.44 90 VAL A O 1
ATOM 680 N N . ASN A 1 91 ? 20.848 -0.358 -20.696 1.00 87.06 91 ASN A N 1
ATOM 681 C CA . ASN A 1 91 ? 22.231 -0.531 -21.159 1.00 87.06 91 ASN A CA 1
ATOM 682 C C . ASN A 1 91 ? 23.256 -0.166 -20.072 1.00 87.06 91 ASN A C 1
ATOM 684 O O . ASN A 1 91 ? 24.248 -0.868 -19.873 1.00 87.06 91 ASN A O 1
ATOM 688 N N . SER A 1 92 ? 23.013 0.916 -19.324 1.00 85.94 92 SER A N 1
ATOM 689 C CA . SER A 1 92 ? 23.892 1.324 -18.218 1.00 85.94 92 SER A CA 1
ATOM 690 C C . SER A 1 92 ? 23.887 0.304 -17.078 1.00 85.94 92 SER A C 1
ATOM 692 O O . SER A 1 92 ? 24.938 0.011 -16.496 1.00 85.94 92 SER A O 1
ATOM 694 N N . ALA A 1 93 ? 22.713 -0.253 -16.766 1.00 84.94 93 ALA A N 1
ATOM 695 C CA . ALA A 1 93 ? 22.566 -1.318 -15.782 1.00 84.94 93 ALA A CA 1
ATOM 696 C C . ALA A 1 93 ? 23.239 -2.611 -16.239 1.00 84.94 93 ALA A C 1
ATOM 698 O O . ALA A 1 93 ? 23.855 -3.301 -15.432 1.00 84.94 93 ALA A O 1
ATOM 699 N N . GLU A 1 94 ? 23.173 -2.908 -17.534 1.00 84.88 94 GLU A N 1
ATOM 700 C CA . GLU A 1 94 ? 23.801 -4.067 -18.145 1.00 84.88 94 GLU A CA 1
ATOM 701 C C . GLU A 1 94 ? 25.338 -3.980 -18.127 1.00 84.88 94 GLU A C 1
ATOM 703 O O . GLU A 1 94 ? 26.016 -4.985 -17.917 1.00 84.88 94 GLU A O 1
ATOM 708 N N . GLN A 1 95 ? 25.913 -2.790 -18.282 1.00 86.50 95 GLN A N 1
ATOM 709 C CA . GLN A 1 95 ? 27.363 -2.604 -18.170 1.00 86.50 95 GLN A CA 1
ATOM 710 C C . GLN A 1 95 ? 27.847 -2.671 -16.714 1.00 86.50 95 GLN A C 1
ATOM 712 O O . GLN A 1 95 ? 28.948 -3.143 -16.440 1.00 86.50 95 GLN A O 1
ATOM 717 N N . ASN A 1 96 ? 27.013 -2.240 -15.762 1.00 86.31 96 ASN A N 1
ATOM 718 C CA . ASN A 1 96 ? 27.366 -2.124 -14.344 1.00 86.31 96 ASN A CA 1
ATOM 719 C C . ASN A 1 96 ? 26.580 -3.092 -13.439 1.00 86.31 96 ASN A C 1
ATOM 721 O O . ASN A 1 96 ? 26.323 -2.769 -12.276 1.00 86.31 96 ASN A O 1
ATOM 725 N N . ARG A 1 97 ? 26.205 -4.280 -13.942 1.00 80.50 97 ARG A N 1
ATOM 726 C CA . ARG A 1 97 ? 25.256 -5.213 -13.281 1.00 80.50 97 ARG A CA 1
ATOM 727 C C . ARG A 1 97 ? 25.593 -5.501 -11.823 1.00 80.50 97 ARG A C 1
ATOM 729 O O . ARG A 1 97 ? 24.703 -5.505 -10.978 1.00 80.50 97 ARG A O 1
ATOM 736 N N . GLY A 1 98 ? 26.875 -5.713 -11.517 1.00 82.81 98 GLY A N 1
ATOM 737 C CA . GLY A 1 98 ? 27.331 -5.979 -10.151 1.00 82.81 98 GLY A CA 1
ATOM 738 C C . GLY A 1 98 ? 27.061 -4.801 -9.212 1.00 82.81 98 GLY A C 1
ATOM 739 O O . GLY A 1 98 ? 26.415 -4.960 -8.180 1.00 82.81 98 GLY A O 1
ATOM 740 N N . THR A 1 99 ? 27.502 -3.603 -9.594 1.00 86.19 99 THR A N 1
ATOM 741 C CA . THR A 1 99 ? 27.359 -2.388 -8.781 1.00 86.19 99 THR A CA 1
ATOM 742 C C . THR A 1 99 ? 25.899 -1.953 -8.661 1.00 86.19 99 THR A C 1
ATOM 744 O O . THR A 1 99 ? 25.423 -1.706 -7.553 1.00 86.19 99 THR A O 1
ATOM 747 N N . VAL A 1 100 ? 25.167 -1.905 -9.780 1.00 84.44 100 VAL A N 1
ATOM 748 C CA . VAL A 1 100 ? 23.744 -1.523 -9.810 1.00 84.44 100 VAL A CA 1
ATOM 749 C C . VAL A 1 100 ? 22.898 -2.536 -9.043 1.00 84.44 100 VAL A C 1
ATOM 751 O O . VAL A 1 100 ? 22.020 -2.135 -8.283 1.00 84.44 100 VAL A O 1
ATOM 754 N N . GLY A 1 101 ? 23.214 -3.829 -9.151 1.00 85.94 101 GLY A N 1
ATOM 755 C CA . GLY A 1 101 ? 22.542 -4.879 -8.394 1.00 85.94 101 GLY A CA 1
ATOM 756 C C . GLY A 1 101 ? 22.778 -4.789 -6.895 1.00 85.94 101 GLY A C 1
ATOM 757 O O . GLY A 1 101 ? 21.819 -4.812 -6.130 1.00 85.94 101 GLY A O 1
ATOM 758 N N . VAL A 1 102 ? 24.024 -4.616 -6.448 1.00 89.38 102 VAL A N 1
ATOM 759 C CA . VAL A 1 102 ? 24.320 -4.492 -5.011 1.00 89.38 102 VAL A CA 1
ATOM 760 C C . VAL A 1 102 ? 23.680 -3.233 -4.424 1.00 89.38 102 VAL A C 1
ATOM 762 O O . VAL A 1 102 ? 23.024 -3.310 -3.385 1.00 89.38 102 VAL A O 1
ATOM 765 N N . ILE A 1 103 ? 23.810 -2.082 -5.089 1.00 88.81 103 ILE A N 1
ATOM 766 C CA . ILE A 1 103 ? 23.205 -0.827 -4.619 1.00 88.81 103 ILE A CA 1
ATOM 767 C C . ILE A 1 103 ? 21.678 -0.932 -4.631 1.00 88.81 103 ILE A C 1
ATOM 769 O O . ILE A 1 103 ? 21.035 -0.552 -3.649 1.00 88.81 103 ILE A O 1
ATOM 773 N N . GLY A 1 104 ? 21.095 -1.477 -5.700 1.00 86.88 104 GLY A N 1
ATOM 774 C CA . GLY A 1 104 ? 19.659 -1.712 -5.819 1.00 86.88 104 GLY A CA 1
ATOM 775 C C . GLY A 1 104 ? 19.138 -2.620 -4.709 1.00 86.88 104 GLY A C 1
ATOM 776 O O . GLY A 1 104 ? 18.175 -2.269 -4.039 1.00 86.88 104 GLY A O 1
ATOM 777 N N . LEU A 1 105 ? 19.811 -3.735 -4.424 1.00 87.44 105 LEU A N 1
ATOM 778 C CA . LEU A 1 105 ? 19.419 -4.643 -3.345 1.00 87.44 105 LEU A CA 1
ATOM 779 C C . LEU A 1 105 ? 19.542 -4.000 -1.959 1.00 87.44 105 LEU A C 1
ATOM 781 O O . LEU A 1 105 ? 18.631 -4.145 -1.147 1.00 87.44 105 LEU A O 1
ATOM 785 N N . LEU A 1 106 ? 20.624 -3.268 -1.678 1.00 90.81 106 LEU A N 1
ATOM 786 C CA . LEU A 1 106 ? 20.817 -2.610 -0.381 1.00 90.81 106 LEU A CA 1
ATOM 787 C C . LEU A 1 106 ? 19.787 -1.498 -0.147 1.00 90.81 106 LEU A C 1
ATOM 789 O O . LEU A 1 106 ? 19.136 -1.452 0.900 1.00 90.81 106 LEU A O 1
ATOM 793 N N . THR A 1 107 ? 19.612 -0.616 -1.130 1.00 88.81 107 THR A N 1
ATOM 794 C CA . THR A 1 107 ? 18.633 0.477 -1.053 1.00 88.81 107 THR A CA 1
ATOM 795 C C . THR A 1 107 ? 17.203 -0.054 -1.079 1.00 88.81 107 THR A C 1
ATOM 797 O O . THR A 1 107 ? 16.353 0.431 -0.332 1.00 88.81 107 THR A O 1
ATOM 800 N N . GLY A 1 108 ? 16.940 -1.085 -1.882 1.00 88.31 108 GLY A N 1
ATOM 801 C CA . GLY A 1 108 ? 15.662 -1.778 -1.967 1.00 88.31 108 GLY A CA 1
ATOM 802 C C . GLY A 1 108 ? 15.291 -2.449 -0.651 1.00 88.31 108 GLY A C 1
ATOM 803 O O . GLY A 1 108 ? 14.175 -2.271 -0.176 1.00 88.31 108 GLY A O 1
ATOM 804 N N . ALA A 1 109 ? 16.231 -3.135 0.004 1.00 87.62 109 ALA A N 1
ATOM 805 C CA . ALA A 1 109 ? 16.013 -3.719 1.326 1.00 87.62 109 ALA A CA 1
ATOM 806 C C . ALA A 1 109 ? 15.721 -2.641 2.383 1.00 87.62 109 ALA A C 1
ATOM 808 O O . ALA A 1 109 ? 14.794 -2.787 3.182 1.00 87.62 109 ALA A O 1
ATOM 809 N N . TRP A 1 110 ? 16.462 -1.530 2.368 1.00 88.69 110 TRP A N 1
ATOM 810 C CA . TRP A 1 110 ? 16.210 -0.395 3.259 1.00 88.69 110 TRP A CA 1
ATOM 811 C C . TRP A 1 110 ? 14.808 0.202 3.062 1.00 88.69 110 TRP A C 1
ATOM 813 O O . TRP A 1 110 ? 14.065 0.423 4.020 1.00 88.69 110 TRP A O 1
ATOM 823 N N . SER A 1 111 ? 14.426 0.421 1.808 1.00 89.88 111 SER A N 1
ATOM 824 C CA . SER A 1 111 ? 13.111 0.929 1.426 1.00 89.88 111 SER A CA 1
ATOM 825 C C . SER A 1 111 ? 11.987 -0.041 1.800 1.00 89.88 111 SER A C 1
ATOM 827 O O . SER A 1 111 ? 11.002 0.372 2.415 1.00 89.88 111 SER A O 1
ATOM 829 N N . ALA A 1 112 ? 12.168 -1.335 1.533 1.00 86.56 112 ALA A N 1
ATOM 830 C CA . ALA A 1 112 ? 11.241 -2.399 1.901 1.00 86.56 112 ALA A CA 1
ATOM 831 C C . ALA A 1 112 ? 10.953 -2.400 3.409 1.00 86.56 112 ALA A C 1
ATOM 833 O O . ALA A 1 112 ? 9.793 -2.490 3.819 1.00 86.56 112 ALA A O 1
ATOM 834 N N . LEU A 1 113 ? 11.987 -2.223 4.241 1.00 87.19 113 LEU A N 1
ATOM 835 C CA . LEU A 1 113 ? 11.839 -2.079 5.692 1.00 87.19 113 LEU A CA 1
ATOM 836 C C . LEU A 1 113 ? 11.022 -0.834 6.068 1.00 87.19 113 LEU A C 1
ATOM 838 O O . LEU A 1 113 ? 10.185 -0.900 6.972 1.00 87.19 113 LEU A O 1
ATOM 842 N N . GLY A 1 114 ? 11.240 0.286 5.377 1.00 87.88 114 GLY A N 1
ATOM 843 C CA . GLY A 1 114 ? 10.490 1.527 5.573 1.00 87.88 114 GLY A CA 1
ATOM 844 C C . GLY A 1 114 ? 8.998 1.375 5.267 1.00 87.88 114 GLY A C 1
ATOM 845 O O . GLY A 1 114 ? 8.167 1.661 6.130 1.00 87.88 114 GLY A O 1
ATOM 846 N N . VAL A 1 115 ? 8.651 0.864 4.079 1.00 89.00 115 VAL A N 1
ATOM 847 C CA . VAL A 1 115 ? 7.251 0.625 3.663 1.00 89.00 115 VAL A CA 1
ATOM 848 C C . VAL A 1 115 ? 6.555 -0.322 4.623 1.00 89.00 115 VAL A C 1
ATOM 850 O O . VAL A 1 115 ? 5.457 -0.047 5.097 1.00 89.00 115 VAL A O 1
ATOM 853 N N . THR A 1 116 ? 7.228 -1.417 4.955 1.00 87.88 116 THR A N 1
ATOM 854 C CA . THR A 1 116 ? 6.739 -2.415 5.899 1.00 87.88 116 THR A CA 1
ATOM 855 C C . THR A 1 116 ? 6.400 -1.804 7.255 1.00 87.88 116 THR A C 1
ATOM 857 O O . THR A 1 116 ? 5.317 -2.034 7.791 1.00 87.88 116 THR A O 1
ATOM 860 N N . THR A 1 117 ? 7.314 -1.001 7.805 1.00 86.88 117 THR A N 1
ATOM 861 C CA . THR A 1 117 ? 7.112 -0.337 9.098 1.00 86.88 117 THR A CA 1
ATOM 862 C C . THR A 1 117 ? 5.912 0.604 9.025 1.00 86.88 117 THR A C 1
ATOM 864 O O . THR A 1 117 ? 5.084 0.638 9.933 1.00 86.88 117 THR A O 1
ATOM 867 N N . ALA A 1 118 ? 5.764 1.337 7.923 1.00 89.12 118 ALA A N 1
ATOM 868 C CA . ALA A 1 118 ? 4.647 2.252 7.756 1.00 89.12 118 ALA A CA 1
ATOM 869 C C . ALA A 1 118 ? 3.299 1.532 7.570 1.00 89.12 118 ALA A C 1
ATOM 871 O O . ALA A 1 118 ? 2.290 1.979 8.116 1.00 89.12 118 ALA A O 1
ATOM 872 N N . LEU A 1 119 ? 3.275 0.385 6.881 1.00 89.75 119 LEU A N 1
ATOM 873 C CA . LEU A 1 119 ? 2.094 -0.481 6.791 1.00 89.75 119 LEU A CA 1
ATOM 874 C C . LEU A 1 119 ? 1.711 -1.053 8.160 1.00 89.75 119 LEU A C 1
ATOM 876 O O . LEU A 1 119 ? 0.534 -1.062 8.511 1.00 89.75 119 LEU A O 1
ATOM 880 N N . GLN A 1 120 ? 2.692 -1.469 8.966 1.00 88.31 120 GLN A N 1
ATOM 881 C CA . GLN A 1 12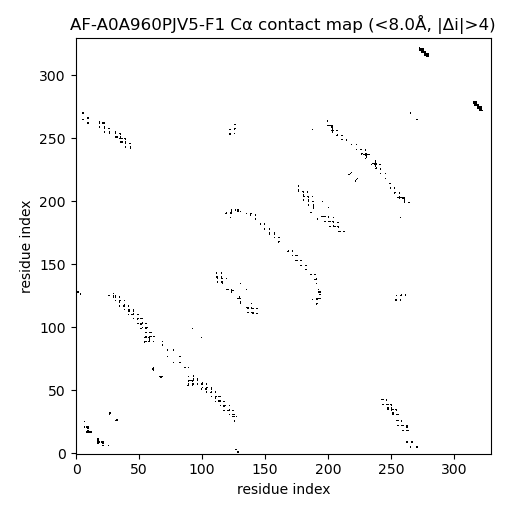0 ? 2.456 -1.911 10.343 1.00 88.31 120 GLN A CA 1
ATOM 882 C C . GLN A 1 120 ? 1.883 -0.789 11.203 1.00 88.31 120 GLN A C 1
ATOM 884 O O . GLN A 1 120 ? 0.957 -1.025 11.972 1.00 88.31 120 GLN A O 1
ATOM 889 N N . VAL A 1 121 ? 2.386 0.439 11.071 1.00 87.25 121 VAL A N 1
ATOM 890 C CA . VAL A 1 121 ? 1.816 1.604 11.762 1.00 87.25 121 VAL A CA 1
ATOM 891 C C . VAL A 1 121 ? 0.372 1.836 11.311 1.00 87.25 121 VAL A C 1
ATOM 893 O O . VAL A 1 121 ? -0.510 1.958 12.156 1.00 87.25 121 VAL A O 1
ATOM 896 N N . ALA A 1 122 ? 0.094 1.815 10.005 1.00 88.69 122 ALA A N 1
ATOM 897 C CA . ALA A 1 122 ? -1.263 1.970 9.478 1.00 88.69 122 ALA A CA 1
ATOM 898 C C . ALA A 1 122 ? -2.223 0.864 9.964 1.00 88.69 122 ALA A C 1
ATOM 900 O O . ALA A 1 122 ? -3.392 1.133 10.248 1.00 88.69 122 ALA A O 1
ATOM 901 N N . ALA A 1 123 ? -1.728 -0.367 10.111 1.00 87.12 123 ALA A N 1
ATOM 902 C CA . ALA A 1 123 ? -2.488 -1.490 10.644 1.00 87.12 123 ALA A CA 1
ATOM 903 C C . ALA A 1 123 ? -2.685 -1.407 12.167 1.00 87.12 123 ALA A C 1
ATOM 905 O O . ALA A 1 123 ? -3.756 -1.758 12.642 1.00 87.12 123 ALA A O 1
ATOM 906 N N . ASN A 1 124 ? -1.698 -0.939 12.937 1.00 87.06 124 ASN A N 1
ATOM 907 C CA . ASN A 1 124 ? -1.714 -0.993 14.405 1.00 87.06 124 ASN A CA 1
ATOM 908 C C . ASN A 1 124 ? -2.295 0.257 15.084 1.00 87.06 124 ASN A C 1
ATOM 910 O O . ASN A 1 124 ? -2.878 0.136 16.161 1.00 87.06 124 ASN A O 1
ATOM 914 N N . VAL A 1 125 ? -2.170 1.444 14.478 1.00 86.00 125 VAL A N 1
ATOM 915 C CA . VAL A 1 125 ? -2.647 2.713 15.065 1.00 86.00 125 VAL A CA 1
ATOM 916 C C . VAL A 1 125 ? -4.145 2.678 15.407 1.00 86.00 125 VAL A C 1
ATOM 918 O O . VAL A 1 125 ? -4.486 3.048 16.531 1.00 86.00 125 VAL A O 1
ATOM 921 N N . PRO A 1 126 ? -5.048 2.184 14.536 1.00 85.06 126 PRO A N 1
ATOM 922 C CA . PRO A 1 126 ? -6.474 2.091 14.871 1.00 85.06 126 PRO A CA 1
ATOM 923 C C . PRO A 1 126 ? -6.774 1.180 16.065 1.00 85.06 126 PRO A C 1
ATOM 925 O O . PRO A 1 126 ? -7.667 1.479 16.864 1.00 85.06 126 PRO A O 1
ATOM 928 N N . TRP A 1 127 ? -5.991 0.108 16.206 1.00 81.69 127 TRP A N 1
ATOM 929 C CA . TRP A 1 127 ? -6.071 -0.850 17.311 1.00 81.69 127 TRP A CA 1
ATOM 930 C C . TRP A 1 127 ? -5.377 -0.352 18.585 1.00 81.69 127 TRP A C 1
ATOM 932 O O . TRP A 1 127 ? -5.430 -1.034 19.602 1.00 81.69 127 TRP A O 1
ATOM 942 N N . GLN A 1 128 ? -4.728 0.820 18.544 1.00 78.88 128 GLN A N 1
ATOM 943 C CA . GLN A 1 128 ? -3.989 1.421 19.662 1.00 78.88 128 GLN A CA 1
ATOM 944 C C . GLN A 1 128 ? -2.921 0.489 20.259 1.00 78.88 128 GLN A C 1
ATOM 946 O O . GLN A 1 128 ? -2.577 0.567 21.437 1.00 78.88 128 GLN A O 1
ATOM 951 N N . VAL A 1 129 ? -2.358 -0.393 19.428 1.00 75.81 129 VAL A N 1
ATOM 952 C CA . VAL A 1 129 ? -1.314 -1.327 19.847 1.00 75.81 129 VAL A CA 1
ATOM 953 C C . VAL A 1 129 ? 0.058 -0.773 19.470 1.00 75.81 129 VAL A C 1
ATOM 955 O O . VAL A 1 129 ? 0.303 -0.403 18.324 1.00 75.81 129 VAL A O 1
ATOM 958 N N . ALA A 1 130 ? 0.990 -0.758 20.425 1.00 68.44 130 ALA A N 1
ATOM 959 C CA . ALA A 1 130 ? 2.381 -0.419 20.142 1.00 68.44 130 ALA A CA 1
ATOM 960 C C . ALA A 1 130 ? 3.037 -1.500 19.260 1.00 68.44 130 ALA A C 1
ATOM 962 O O . ALA A 1 130 ? 2.964 -2.697 19.576 1.00 68.44 130 ALA A O 1
ATOM 963 N N . GLY A 1 131 ? 3.710 -1.077 18.184 1.00 62.19 131 GLY A N 1
ATOM 964 C CA . GLY A 1 131 ? 4.543 -1.961 17.361 1.00 62.19 131 GLY A CA 1
ATOM 965 C C . GLY A 1 131 ? 5.639 -2.623 18.202 1.00 62.19 131 GLY A C 1
ATOM 966 O O . GLY A 1 131 ? 6.126 -2.036 19.173 1.00 62.19 131 GLY A O 1
ATOM 967 N N . ARG A 1 132 ? 6.015 -3.865 17.884 1.00 56.56 132 ARG A N 1
ATOM 968 C CA . ARG A 1 132 ? 7.221 -4.469 18.465 1.00 56.56 132 ARG A CA 1
ATOM 969 C C . ARG A 1 132 ? 8.420 -3.942 17.678 1.00 56.56 132 ARG A C 1
ATOM 971 O O . ARG A 1 132 ? 8.306 -3.553 16.526 1.00 56.56 132 ARG A O 1
ATOM 978 N N . GLY A 1 133 ? 9.577 -3.889 18.332 1.00 62.94 133 GLY A N 1
ATOM 979 C CA . GLY A 1 133 ? 10.823 -3.426 17.718 1.00 62.94 133 GLY A CA 1
ATOM 980 C C . GLY A 1 133 ? 11.326 -4.345 16.591 1.00 62.94 133 GLY A C 1
ATOM 981 O O . GLY A 1 133 ? 10.604 -4.754 15.694 1.00 62.94 133 GLY A O 1
ATOM 982 N N . ILE A 1 134 ? 12.605 -4.713 16.626 1.00 60.81 134 ILE A N 1
ATOM 983 C CA . ILE A 1 134 ? 13.315 -5.353 15.498 1.00 60.81 134 ILE A CA 1
ATOM 984 C C . ILE A 1 134 ? 12.653 -6.654 14.978 1.00 60.81 134 ILE A C 1
ATOM 986 O O . ILE A 1 134 ? 12.773 -6.957 13.794 1.00 60.81 134 ILE A O 1
ATOM 990 N N . LYS A 1 135 ? 11.905 -7.396 15.812 1.00 62.72 135 LYS A N 1
ATOM 991 C CA . LYS A 1 135 ? 11.219 -8.641 15.405 1.00 62.72 135 LYS A CA 1
ATOM 992 C C . LYS A 1 135 ? 10.113 -8.423 14.358 1.00 62.72 135 LYS A C 1
ATOM 994 O O . LYS A 1 135 ? 9.922 -9.297 13.519 1.00 62.72 135 LYS A O 1
ATOM 999 N N . ASP A 1 136 ? 9.455 -7.263 14.340 1.00 67.44 136 ASP A N 1
ATOM 1000 C CA . ASP A 1 136 ? 8.397 -6.966 13.360 1.00 67.44 136 ASP A CA 1
ATOM 1001 C C . ASP A 1 136 ? 8.969 -6.685 11.959 1.00 67.44 136 ASP A C 1
ATOM 1003 O O . ASP A 1 136 ? 8.290 -6.895 10.951 1.00 67.44 136 ASP A O 1
ATOM 1007 N N . LYS A 1 137 ? 10.250 -6.304 11.862 1.00 70.94 137 LYS A N 1
ATOM 1008 C CA . LYS A 1 137 ? 10.925 -6.069 10.576 1.00 70.94 137 LYS A CA 1
ATOM 1009 C C . LYS A 1 137 ? 11.074 -7.349 9.751 1.00 70.94 137 LYS A C 1
ATOM 1011 O O . LYS A 1 137 ? 10.907 -7.306 8.537 1.00 70.94 137 LYS A O 1
ATOM 1016 N N . ALA A 1 138 ? 11.349 -8.483 10.400 1.00 75.25 138 ALA A N 1
ATOM 1017 C CA . ALA A 1 138 ? 11.502 -9.771 9.723 1.00 75.25 138 ALA A CA 1
ATOM 1018 C C . ALA A 1 138 ? 10.166 -10.287 9.167 1.00 75.25 138 ALA A C 1
ATOM 1020 O O . ALA A 1 138 ? 10.091 -10.672 8.002 1.00 75.25 138 ALA A O 1
ATOM 1021 N N . PHE A 1 139 ? 9.098 -10.235 9.972 1.00 76.50 139 PHE A N 1
ATOM 1022 C CA . PHE A 1 139 ? 7.755 -10.623 9.524 1.00 76.50 139 PHE A CA 1
ATOM 1023 C C . PHE A 1 139 ? 7.273 -9.762 8.370 1.00 76.50 139 PHE A C 1
ATOM 1025 O O . PHE A 1 139 ? 6.696 -10.260 7.410 1.00 76.50 139 PHE A O 1
ATOM 1032 N N . GLY A 1 140 ? 7.532 -8.466 8.447 1.00 78.75 140 GLY A N 1
ATOM 1033 C CA . GLY A 1 140 ? 7.099 -7.571 7.406 1.00 78.75 140 GLY A CA 1
ATOM 1034 C C . GLY A 1 140 ? 7.921 -7.674 6.109 1.00 78.75 140 GLY A C 1
ATOM 1035 O O . GLY A 1 140 ? 7.349 -7.565 5.029 1.00 78.75 140 GLY A O 1
ATOM 1036 N N . LEU A 1 141 ? 9.215 -8.019 6.184 1.00 81.25 141 LEU A N 1
ATOM 1037 C CA . LEU A 1 141 ? 9.993 -8.394 4.997 1.00 81.25 141 LEU A CA 1
ATOM 1038 C C . LEU A 1 141 ? 9.460 -9.687 4.358 1.00 81.25 141 LEU A C 1
ATOM 1040 O O . LEU A 1 141 ? 9.351 -9.768 3.138 1.00 81.25 141 LEU A O 1
ATOM 1044 N N . LEU A 1 142 ? 9.082 -10.674 5.177 1.00 84.81 142 LEU A N 1
ATOM 1045 C CA . LEU A 1 142 ? 8.472 -11.920 4.705 1.00 84.81 142 LEU A CA 1
ATOM 1046 C C . LEU A 1 142 ? 7.113 -11.671 4.037 1.00 84.81 142 LEU A C 1
ATOM 1048 O O . LEU A 1 142 ? 6.837 -12.244 2.984 1.00 84.81 142 LEU A O 1
ATOM 1052 N N . PHE A 1 143 ? 6.300 -10.774 4.601 1.00 86.56 143 PHE A N 1
ATOM 1053 C CA . PHE A 1 143 ? 5.069 -10.308 3.965 1.00 86.56 143 PHE A CA 1
ATOM 1054 C C . PHE A 1 143 ? 5.356 -9.666 2.606 1.00 86.56 143 PHE A C 1
ATOM 1056 O O . PHE A 1 143 ? 4.703 -10.012 1.630 1.00 86.56 143 PHE A O 1
ATOM 1063 N N . LEU A 1 144 ? 6.348 -8.776 2.514 1.00 84.31 144 LEU A N 1
ATOM 1064 C CA . LEU A 1 144 ? 6.676 -8.092 1.263 1.00 84.31 144 LEU A CA 1
ATOM 1065 C C . LEU A 1 144 ? 7.158 -9.079 0.190 1.00 84.31 144 LEU A C 1
ATOM 1067 O O . LEU A 1 144 ? 6.691 -9.020 -0.944 1.00 84.31 144 LEU A O 1
ATOM 1071 N N . LEU A 1 145 ? 8.015 -10.039 0.552 1.00 84.19 145 LEU A N 1
ATOM 1072 C CA . LEU A 1 145 ? 8.437 -11.106 -0.360 1.00 84.19 145 LEU A CA 1
ATOM 1073 C C . LEU A 1 145 ? 7.251 -11.944 -0.845 1.00 84.19 145 LEU A C 1
ATOM 1075 O O . LEU A 1 145 ? 7.109 -12.167 -2.045 1.00 84.19 145 LEU A O 1
ATOM 1079 N N . GLY A 1 146 ? 6.365 -12.373 0.055 1.00 85.62 146 GLY A N 1
ATOM 1080 C CA . GLY A 1 146 ? 5.187 -13.126 -0.367 1.00 85.62 146 GLY A CA 1
ATOM 1081 C C . GLY A 1 146 ? 4.176 -12.274 -1.140 1.00 85.62 146 GLY A C 1
ATOM 1082 O O . GLY A 1 146 ? 3.521 -12.799 -2.031 1.00 85.62 146 GLY A O 1
ATOM 1083 N N . ALA A 1 147 ? 4.090 -10.964 -0.889 1.00 85.50 147 ALA A N 1
ATOM 1084 C CA . ALA A 1 147 ? 3.276 -10.042 -1.677 1.00 85.50 147 ALA A CA 1
ATOM 1085 C C . ALA A 1 147 ? 3.785 -9.950 -3.122 1.00 85.50 147 ALA A C 1
ATOM 1087 O O . ALA A 1 147 ? 2.981 -9.993 -4.050 1.00 85.50 147 ALA A O 1
ATOM 1088 N N . VAL A 1 148 ? 5.107 -9.901 -3.322 1.00 83.31 148 VAL A N 1
ATOM 1089 C CA . VAL A 1 148 ? 5.722 -9.959 -4.658 1.00 83.31 148 VAL A CA 1
ATOM 1090 C C . VAL A 1 148 ? 5.410 -11.290 -5.340 1.00 83.31 148 VAL A C 1
ATOM 1092 O O . VAL A 1 148 ? 4.964 -11.292 -6.484 1.00 83.31 148 VAL A O 1
ATOM 1095 N N . VAL A 1 149 ? 5.571 -12.419 -4.642 1.00 84.75 149 VAL A N 1
ATOM 1096 C CA . VAL A 1 149 ? 5.257 -13.750 -5.195 1.00 84.75 149 VAL A CA 1
ATOM 1097 C C . VAL A 1 149 ? 3.779 -13.867 -5.571 1.00 84.75 149 VAL A C 1
ATOM 1099 O O . VAL A 1 149 ? 3.465 -14.342 -6.660 1.00 84.75 149 VAL A O 1
ATOM 1102 N N . LEU A 1 150 ? 2.868 -13.397 -4.715 1.00 85.31 150 LEU A N 1
ATOM 1103 C CA . LEU A 1 150 ? 1.432 -13.377 -5.000 1.00 85.31 150 LEU A CA 1
ATOM 1104 C C . LEU A 1 150 ? 1.101 -12.481 -6.193 1.00 85.31 150 LEU A C 1
ATOM 1106 O O . LEU A 1 150 ? 0.273 -12.853 -7.019 1.00 85.31 150 LEU A O 1
ATOM 1110 N N . PHE A 1 151 ? 1.749 -11.322 -6.305 1.00 79.81 151 PHE A N 1
ATOM 1111 C CA . PHE A 1 151 ? 1.533 -10.400 -7.414 1.00 79.81 151 PHE A CA 1
ATOM 1112 C C . PHE A 1 151 ? 2.002 -10.996 -8.746 1.00 79.81 151 PHE A C 1
ATOM 1114 O O . PHE A 1 151 ? 1.244 -11.011 -9.714 1.00 79.81 151 PHE A O 1
ATOM 1121 N N . VAL A 1 152 ? 3.213 -11.560 -8.784 1.00 79.88 152 VAL A N 1
ATOM 1122 C CA . VAL A 1 152 ? 3.754 -12.239 -9.972 1.00 79.88 152 VAL A CA 1
ATOM 1123 C C . VAL A 1 152 ? 2.901 -13.457 -10.328 1.00 79.88 152 VAL A C 1
ATOM 1125 O O . VAL A 1 152 ? 2.509 -13.617 -11.481 1.00 79.88 152 VAL A O 1
ATOM 1128 N N . GLY A 1 153 ? 2.539 -14.277 -9.339 1.00 81.19 153 GLY A N 1
ATOM 1129 C CA . GLY A 1 153 ? 1.655 -15.424 -9.534 1.00 81.19 153 GLY A CA 1
ATOM 1130 C C . GLY A 1 153 ? 0.285 -15.019 -10.079 1.00 81.19 153 GLY A C 1
ATOM 1131 O O . GLY A 1 153 ? -0.229 -15.666 -10.988 1.00 81.19 153 GLY A O 1
ATOM 1132 N N . SER A 1 154 ? -0.279 -13.908 -9.596 1.00 77.88 154 SER A N 1
ATOM 1133 C CA . SER A 1 154 ? -1.528 -13.357 -10.123 1.00 77.88 154 SER A CA 1
ATOM 1134 C C . SER A 1 154 ? -1.385 -12.866 -11.560 1.00 77.88 154 SER A C 1
ATOM 1136 O O . SER A 1 154 ? -2.311 -13.063 -12.338 1.00 77.88 154 SER A O 1
ATOM 1138 N N . ALA A 1 155 ? -0.269 -12.235 -11.930 1.00 76.06 155 ALA A N 1
ATOM 1139 C CA . ALA A 1 155 ? -0.039 -11.787 -13.303 1.00 76.06 155 ALA A CA 1
ATOM 1140 C C . ALA A 1 155 ? 0.046 -12.977 -14.272 1.00 76.06 155 ALA A C 1
ATOM 1142 O O . ALA A 1 155 ? -0.603 -12.972 -15.318 1.00 76.06 155 ALA A O 1
ATOM 1143 N N . VAL A 1 156 ? 0.769 -14.032 -13.882 1.00 78.94 156 VAL A N 1
ATOM 1144 C CA . VAL A 1 156 ? 0.864 -15.284 -14.649 1.00 78.94 156 VAL A CA 1
ATOM 1145 C C . VAL A 1 156 ? -0.500 -15.969 -14.757 1.00 78.94 156 VAL A C 1
ATOM 1147 O O . VAL A 1 156 ? -0.877 -16.419 -15.837 1.00 78.94 156 VAL A O 1
ATOM 1150 N N . ALA A 1 157 ? -1.272 -16.013 -13.668 1.00 77.38 157 ALA A N 1
ATOM 1151 C CA . ALA A 1 157 ? -2.619 -16.578 -13.675 1.00 77.38 157 ALA A CA 1
ATOM 1152 C C . ALA A 1 157 ? -3.564 -15.795 -14.599 1.00 77.38 157 ALA A C 1
ATOM 1154 O O . ALA A 1 157 ? -4.290 -16.401 -15.384 1.00 77.38 157 ALA A O 1
ATOM 1155 N N . SER A 1 158 ? -3.526 -14.461 -14.558 1.00 73.69 158 SER A N 1
ATOM 1156 C CA . SER A 1 158 ? -4.306 -13.607 -15.461 1.00 73.69 158 SER A CA 1
ATOM 1157 C C . SER A 1 158 ? -3.932 -13.834 -16.926 1.00 73.69 158 SER A C 1
ATOM 1159 O O . SER A 1 158 ? -4.819 -13.938 -17.770 1.00 73.69 158 SER A O 1
ATOM 1161 N N . TRP A 1 159 ? -2.637 -13.969 -17.230 1.00 74.31 159 TRP A N 1
ATOM 1162 C CA . TRP A 1 159 ? -2.168 -14.308 -18.575 1.00 74.31 159 TRP A CA 1
ATOM 1163 C C . TRP A 1 159 ? -2.676 -15.684 -19.030 1.00 74.31 159 TRP A C 1
ATOM 1165 O O . TRP A 1 159 ? -3.233 -15.801 -20.119 1.00 74.31 159 TRP A O 1
ATOM 1175 N N . ALA A 1 160 ? -2.584 -16.705 -18.174 1.00 75.06 160 ALA A N 1
ATOM 1176 C CA . ALA A 1 160 ? -3.075 -18.050 -18.474 1.00 75.06 160 ALA A CA 1
ATOM 1177 C C . ALA A 1 160 ? -4.599 -18.095 -18.692 1.00 75.06 160 ALA A C 1
ATOM 1179 O O . ALA A 1 160 ? -5.080 -18.821 -19.559 1.00 75.06 160 ALA A O 1
ATOM 1180 N N . ILE A 1 161 ? -5.370 -17.297 -17.946 1.00 73.06 161 ILE A N 1
ATOM 1181 C CA . ILE A 1 161 ? -6.827 -17.180 -18.128 1.00 73.06 161 ILE A CA 1
ATOM 1182 C C . ILE A 1 161 ? -7.169 -16.474 -19.443 1.00 73.06 161 ILE A C 1
ATOM 1184 O O . ILE A 1 161 ? -8.165 -16.824 -20.071 1.00 73.06 161 ILE A O 1
ATOM 1188 N N . GLY A 1 162 ? -6.331 -15.541 -19.902 1.00 68.56 162 GLY A N 1
ATOM 1189 C CA . GLY A 1 162 ? -6.460 -14.917 -21.222 1.00 68.56 162 GLY A CA 1
ATOM 1190 C C . GLY A 1 162 ? -6.356 -15.902 -22.396 1.00 68.56 162 GLY A C 1
ATOM 1191 O O . GLY A 1 162 ? -6.805 -15.579 -23.491 1.00 68.56 162 GLY A O 1
ATOM 1192 N N . LEU A 1 163 ? -5.818 -17.107 -22.168 1.00 71.69 163 LEU A N 1
ATOM 1193 C CA . LEU A 1 163 ? -5.738 -18.189 -23.158 1.00 71.69 163 LEU A CA 1
ATOM 1194 C C . LEU A 1 163 ? -6.988 -19.091 -23.172 1.00 71.69 163 LEU A C 1
ATOM 1196 O O . LEU A 1 163 ? -7.120 -19.939 -24.055 1.00 71.69 163 LEU A O 1
ATOM 1200 N N . LEU A 1 164 ? -7.900 -18.944 -22.202 1.00 74.50 164 LEU A N 1
ATOM 1201 C CA . LEU A 1 164 ? -9.124 -19.744 -22.101 1.00 74.50 164 LEU A CA 1
ATOM 1202 C C . LEU A 1 164 ? -10.271 -19.154 -22.951 1.00 74.50 164 LEU A C 1
ATOM 1204 O O . LEU A 1 164 ? -10.316 -17.945 -23.184 1.00 74.50 164 LEU A O 1
ATOM 1208 N N . PRO A 1 165 ? -11.246 -19.976 -23.395 1.00 72.56 165 PRO A N 1
ATOM 1209 C CA . PRO A 1 165 ? -12.380 -19.498 -24.189 1.00 72.56 165 PRO A CA 1
ATOM 1210 C C . PRO A 1 165 ? -13.247 -18.484 -23.416 1.00 72.56 165 PRO A C 1
ATOM 1212 O O . PRO A 1 165 ? -13.401 -18.589 -22.199 1.00 72.56 165 PRO A O 1
ATOM 1215 N N . GLY A 1 166 ? -13.881 -17.544 -24.131 1.00 67.44 166 GLY A N 1
ATOM 1216 C CA . GLY A 1 166 ? -14.543 -16.338 -23.589 1.00 67.44 166 GLY A CA 1
ATOM 1217 C C . GLY A 1 166 ? -15.678 -16.515 -22.562 1.00 67.44 166 GLY A C 1
ATOM 1218 O O . GLY A 1 166 ? -16.201 -15.530 -22.050 1.00 67.44 166 GLY A O 1
ATOM 1219 N N . TRP A 1 167 ? -16.056 -17.742 -22.198 1.00 68.31 167 TRP A N 1
ATOM 1220 C CA . TRP A 1 167 ? -16.923 -17.990 -21.038 1.00 68.31 167 TRP A CA 1
ATOM 1221 C C . TRP A 1 167 ? -16.174 -17.832 -19.698 1.00 68.31 167 TRP A C 1
ATOM 1223 O O . TRP A 1 167 ? -16.811 -17.640 -18.665 1.00 68.31 167 TRP A O 1
ATOM 1233 N N . ALA A 1 168 ? -14.832 -17.858 -19.705 1.00 61.25 168 ALA A N 1
ATOM 1234 C CA . ALA A 1 168 ? -13.977 -17.640 -18.532 1.00 61.25 168 ALA A CA 1
ATOM 1235 C C . ALA A 1 168 ? -13.646 -16.152 -18.263 1.00 61.25 168 ALA A C 1
ATOM 1237 O O . ALA A 1 168 ? -13.067 -15.813 -17.231 1.00 61.25 168 ALA A O 1
ATOM 1238 N N . THR A 1 169 ? -14.057 -15.231 -19.140 1.00 63.72 169 THR A N 1
ATOM 1239 C CA . THR A 1 169 ? -13.803 -13.783 -19.018 1.00 63.72 169 THR A CA 1
ATOM 1240 C C . THR A 1 169 ? -14.330 -13.124 -17.723 1.00 63.72 169 THR A C 1
ATOM 1242 O O . THR A 1 169 ? -13.625 -12.270 -17.178 1.00 63.72 169 THR A O 1
ATOM 1245 N N . PRO A 1 170 ? -15.489 -13.511 -17.137 1.00 63.69 170 PRO A N 1
ATOM 1246 C CA . PRO A 1 170 ? -15.901 -12.978 -15.835 1.00 63.69 170 PRO A CA 1
ATOM 1247 C C . PRO A 1 170 ? -15.009 -13.461 -14.676 1.00 63.69 170 PRO A C 1
ATOM 1249 O O . PRO A 1 170 ? -14.827 -12.749 -13.692 1.00 63.69 170 PRO A O 1
ATOM 1252 N N . ILE A 1 171 ? -14.394 -14.643 -14.794 1.00 61.94 171 ILE A N 1
ATOM 1253 C CA . ILE A 1 171 ? -13.442 -15.157 -13.793 1.00 61.94 171 ILE A CA 1
ATOM 1254 C C . ILE A 1 171 ? -12.154 -14.319 -13.821 1.00 61.94 171 ILE A C 1
ATOM 1256 O O . ILE A 1 171 ? -11.596 -14.007 -12.770 1.00 61.94 171 ILE A O 1
ATOM 1260 N N . GLY A 1 172 ? -11.732 -13.869 -15.008 1.00 64.88 172 GLY A N 1
ATOM 1261 C CA . GLY A 1 172 ? -10.568 -12.996 -15.183 1.00 64.88 172 GLY A CA 1
ATOM 1262 C C . GLY A 1 172 ? -10.710 -11.599 -14.564 1.00 64.88 172 GLY A C 1
ATOM 1263 O O . GLY A 1 172 ? -9.704 -10.997 -14.204 1.00 64.88 172 GLY A O 1
ATOM 1264 N N . THR A 1 173 ? -11.933 -11.086 -14.384 1.00 68.56 173 THR A N 1
ATOM 1265 C CA . THR A 1 173 ? -12.175 -9.776 -13.738 1.00 68.56 173 THR A CA 1
ATOM 1266 C C . THR A 1 173 ? -12.336 -9.875 -12.224 1.00 68.56 173 THR A C 1
ATOM 1268 O O . THR A 1 173 ? -11.921 -8.968 -11.504 1.00 68.56 173 THR A O 1
ATOM 1271 N N . LEU A 1 174 ? -12.877 -10.985 -11.713 1.00 78.06 174 LEU A N 1
ATOM 1272 C CA . LEU A 1 174 ? -12.986 -11.215 -10.269 1.00 78.06 174 LEU A CA 1
ATOM 1273 C C . LEU A 1 174 ? -11.650 -11.608 -9.631 1.00 78.06 174 LEU A C 1
ATOM 1275 O O . LEU A 1 174 ? -11.411 -11.269 -8.474 1.00 78.06 174 LEU A O 1
ATOM 1279 N N . LEU A 1 175 ? -10.760 -12.276 -10.371 1.00 79.69 175 LEU A N 1
ATOM 1280 C CA . LEU A 1 175 ? -9.493 -12.767 -9.830 1.00 79.69 175 LEU A CA 1
ATOM 1281 C C . LEU A 1 175 ? -8.579 -11.650 -9.279 1.00 79.69 175 LEU A C 1
ATOM 1283 O O . LEU A 1 175 ? -8.167 -11.768 -8.124 1.00 79.69 175 LEU A O 1
ATOM 1287 N N . PRO A 1 176 ? -8.315 -10.532 -9.987 1.00 78.44 176 PRO A N 1
ATOM 1288 C CA . PRO A 1 176 ? -7.516 -9.425 -9.449 1.00 78.44 176 PRO A CA 1
ATOM 1289 C C . PRO A 1 176 ? -8.129 -8.789 -8.195 1.00 78.44 176 PRO A C 1
ATOM 1291 O O . PRO A 1 176 ? -7.410 -8.410 -7.263 1.00 78.44 176 PRO A O 1
ATOM 1294 N N . PHE A 1 177 ? -9.462 -8.710 -8.143 1.00 85.44 177 PHE A N 1
ATOM 1295 C CA . PHE A 1 177 ? -10.178 -8.215 -6.973 1.00 85.44 177 PHE A CA 1
ATOM 1296 C C . PHE A 1 177 ? -10.016 -9.172 -5.785 1.00 85.44 177 PHE A C 1
ATOM 1298 O O . PHE A 1 177 ? -9.635 -8.744 -4.697 1.00 85.44 177 PHE A O 1
ATOM 1305 N N . SER A 1 178 ? -10.219 -10.477 -5.991 1.00 86.50 178 SER A N 1
ATOM 1306 C CA . SER A 1 178 ? -10.019 -11.502 -4.961 1.00 86.50 178 SER A CA 1
ATOM 1307 C C . SER A 1 178 ? -8.579 -11.543 -4.452 1.00 86.50 178 SER A C 1
ATOM 1309 O O . SER A 1 178 ? -8.368 -11.647 -3.245 1.00 86.50 178 SER A O 1
ATOM 1311 N N . VAL A 1 179 ? -7.591 -11.400 -5.340 1.00 86.50 179 VAL A N 1
ATOM 1312 C CA . VAL A 1 179 ? -6.173 -11.296 -4.966 1.00 86.50 179 VAL A CA 1
ATOM 1313 C C . VAL A 1 179 ? -5.928 -10.046 -4.126 1.00 86.50 179 VAL A C 1
ATOM 1315 O O . VAL A 1 179 ? -5.232 -10.127 -3.119 1.00 86.50 179 VAL A O 1
ATOM 1318 N N . SER A 1 180 ? -6.545 -8.913 -4.470 1.00 88.31 180 SER A N 1
ATOM 1319 C CA . SER A 1 180 ? -6.438 -7.681 -3.679 1.00 88.31 180 SER A CA 1
ATOM 1320 C C . SER A 1 180 ? -7.045 -7.850 -2.281 1.00 88.31 180 SER A C 1
ATOM 1322 O O . SER A 1 180 ? -6.413 -7.482 -1.291 1.00 88.31 180 SER A O 1
ATOM 1324 N N . VAL A 1 181 ? -8.228 -8.468 -2.169 1.00 90.38 181 VAL A N 1
ATOM 1325 C CA . VAL A 1 181 ? -8.857 -8.780 -0.872 1.00 90.38 181 VAL A CA 1
ATOM 1326 C C . VAL A 1 181 ? -7.976 -9.721 -0.052 1.00 90.38 181 VAL A C 1
ATOM 1328 O O . VAL A 1 181 ? -7.774 -9.484 1.138 1.00 90.38 181 VAL A O 1
ATOM 1331 N N . LEU A 1 182 ? -7.420 -10.765 -0.674 1.00 91.06 182 LEU A N 1
ATOM 1332 C CA . LEU A 1 182 ? -6.515 -11.703 -0.012 1.00 91.06 182 LEU A CA 1
ATOM 1333 C C . LEU A 1 182 ? -5.249 -10.990 0.463 1.00 91.06 182 LEU A C 1
ATOM 1335 O O . LEU A 1 182 ? -4.864 -11.164 1.613 1.00 91.06 182 LEU A O 1
ATOM 1339 N N . LEU A 1 183 ? -4.641 -10.150 -0.375 1.00 90.00 183 LEU A N 1
ATOM 1340 C CA . LEU A 1 183 ? -3.423 -9.414 -0.053 1.00 90.00 183 LEU A CA 1
ATOM 1341 C C . LEU A 1 183 ? -3.636 -8.461 1.126 1.00 90.00 183 LEU A C 1
ATOM 1343 O O . LEU A 1 183 ? -2.866 -8.500 2.082 1.00 90.00 183 LEU A O 1
ATOM 1347 N N . PHE A 1 184 ? -4.691 -7.640 1.101 1.00 91.25 184 PHE A N 1
ATOM 1348 C CA . PHE A 1 184 ? -5.004 -6.742 2.216 1.00 91.25 184 PHE A CA 1
ATOM 1349 C C . PHE A 1 184 ? -5.433 -7.509 3.467 1.00 91.25 184 PHE A C 1
ATOM 1351 O O . PHE A 1 184 ? -5.059 -7.135 4.578 1.00 91.25 184 PHE A O 1
ATOM 1358 N N . GLY A 1 185 ? -6.180 -8.602 3.309 1.00 89.56 185 GLY A N 1
ATOM 1359 C CA . GLY A 1 185 ? -6.561 -9.465 4.419 1.00 89.56 185 GLY A CA 1
ATOM 1360 C C . GLY A 1 185 ? -5.346 -10.097 5.089 1.00 89.56 185 GLY A C 1
ATOM 1361 O O . GLY A 1 185 ? -5.200 -10.040 6.307 1.00 89.56 185 GLY A O 1
ATOM 1362 N N . TRP A 1 186 ? -4.428 -10.625 4.288 1.00 89.88 186 TRP A N 1
ATOM 1363 C CA . TRP A 1 186 ? -3.175 -11.187 4.763 1.00 89.88 186 TRP A CA 1
ATOM 1364 C C . TRP A 1 186 ? -2.280 -10.120 5.398 1.00 89.88 186 TRP A C 1
ATOM 1366 O O . TRP A 1 186 ? -1.735 -10.353 6.474 1.00 89.88 186 TRP A O 1
ATOM 1376 N N . MET A 1 187 ? -2.214 -8.923 4.806 1.00 89.88 187 MET A N 1
ATOM 1377 C CA . MET A 1 187 ? -1.514 -7.766 5.366 1.00 89.88 187 MET A CA 1
ATOM 1378 C C . MET A 1 187 ? -2.018 -7.446 6.772 1.00 89.88 187 MET A C 1
ATOM 1380 O O . MET A 1 187 ? -1.229 -7.434 7.708 1.00 89.88 187 MET A O 1
ATOM 1384 N N . TYR A 1 188 ? -3.320 -7.214 6.956 1.00 88.44 188 TYR A N 1
ATOM 1385 C CA . TYR A 1 188 ? -3.865 -6.891 8.275 1.00 88.44 188 TYR A CA 1
ATOM 1386 C C . TYR A 1 188 ? -3.739 -8.057 9.255 1.00 88.44 188 TYR A C 1
ATOM 1388 O O . TYR A 1 188 ? -3.425 -7.826 10.415 1.00 88.44 188 TYR A O 1
ATOM 1396 N N . TRP A 1 189 ? -3.943 -9.296 8.809 1.00 86.25 189 TRP A N 1
ATOM 1397 C CA . TRP A 1 189 ? -3.817 -10.470 9.670 1.00 86.25 189 TRP A CA 1
ATOM 1398 C C . TRP A 1 189 ? -2.382 -10.687 10.170 1.00 86.25 189 TRP A C 1
ATOM 1400 O O . TRP A 1 189 ? -2.182 -11.053 11.323 1.00 86.25 189 TRP A O 1
ATOM 1410 N N . MET A 1 190 ? -1.384 -10.444 9.317 1.00 83.19 190 MET A N 1
ATOM 1411 C CA . MET A 1 190 ? 0.022 -10.704 9.626 1.00 83.19 190 MET A CA 1
ATOM 1412 C C . MET A 1 190 ? 0.737 -9.505 10.266 1.00 83.19 190 MET A C 1
ATOM 1414 O O . MET A 1 190 ? 1.594 -9.698 11.126 1.00 83.19 190 MET A O 1
ATOM 1418 N N . LEU A 1 191 ? 0.428 -8.271 9.843 1.00 80.62 191 LEU A N 1
ATOM 1419 C CA . LEU A 1 191 ? 1.098 -7.052 10.324 1.00 80.62 191 LEU A CA 1
ATOM 1420 C C . LEU A 1 191 ? 0.397 -6.422 11.532 1.00 80.62 191 LEU A C 1
ATOM 1422 O O . LEU A 1 191 ? 1.037 -5.660 12.264 1.00 80.62 191 LEU A O 1
ATOM 1426 N N . CYS A 1 192 ? -0.893 -6.699 11.753 1.00 79.81 192 CYS A N 1
ATOM 1427 C CA . CYS A 1 192 ? -1.556 -6.250 12.970 1.00 79.81 192 CYS A CA 1
ATOM 1428 C C . CYS A 1 192 ? -1.129 -7.136 14.141 1.00 79.81 192 CYS A C 1
ATOM 1430 O O . CYS A 1 192 ? -1.145 -8.362 14.068 1.00 79.81 192 CYS A O 1
ATOM 1432 N N . ARG A 1 193 ? -0.756 -6.509 15.256 1.00 74.88 193 ARG A N 1
ATOM 1433 C CA . ARG A 1 193 ? -0.363 -7.228 16.471 1.00 74.88 193 ARG A CA 1
ATOM 1434 C C . ARG A 1 193 ? -1.563 -7.768 17.250 1.00 74.88 193 ARG A C 1
ATOM 1436 O O . ARG A 1 193 ? -1.398 -8.685 18.059 1.00 74.88 193 ARG A O 1
ATOM 1443 N N . TYR A 1 194 ? -2.743 -7.188 17.055 1.00 70.88 194 TYR A N 1
ATOM 1444 C CA . TYR A 1 194 ? -3.967 -7.727 17.627 1.00 70.88 194 TYR A CA 1
ATOM 1445 C C . TYR A 1 194 ? -4.261 -9.082 16.971 1.00 70.88 194 TYR A C 1
ATOM 1447 O O . TYR A 1 1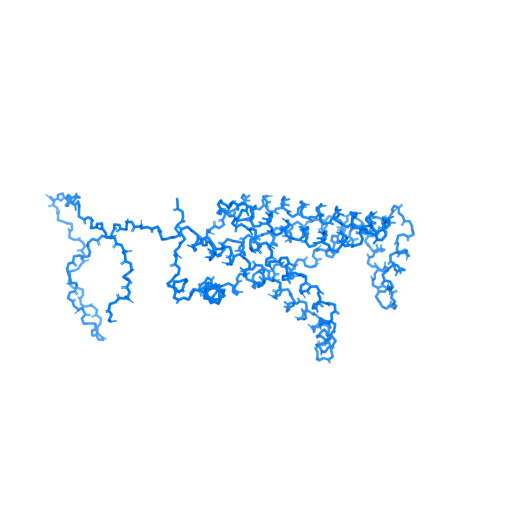94 ? -4.135 -9.215 15.757 1.00 70.88 194 TYR A O 1
ATOM 1455 N N . GLN A 1 195 ? -4.605 -10.103 17.761 1.00 72.19 195 GLN A N 1
ATOM 1456 C CA . GLN A 1 195 ? -4.905 -11.433 17.223 1.00 72.19 195 GLN A CA 1
ATOM 1457 C C . GLN A 1 195 ? -6.253 -11.393 16.503 1.00 72.19 195 GLN A C 1
ATOM 1459 O O . GLN A 1 195 ? -7.299 -11.617 17.107 1.00 72.19 195 GLN A O 1
ATOM 1464 N N . LEU A 1 196 ? -6.215 -11.058 15.215 1.00 74.00 196 LEU A N 1
ATOM 1465 C CA . LEU A 1 196 ? -7.408 -10.935 14.398 1.00 74.00 196 LEU A CA 1
ATOM 1466 C C . LEU A 1 196 ? -7.822 -12.294 13.843 1.00 74.00 196 LEU A C 1
ATOM 1468 O O . LEU A 1 196 ? -7.028 -13.033 13.260 1.00 74.00 196 LEU A O 1
ATOM 1472 N N . THR A 1 197 ? -9.108 -12.599 13.968 1.00 81.44 197 THR A N 1
ATOM 1473 C CA . THR A 1 197 ? -9.726 -13.721 13.257 1.00 81.44 197 THR A CA 1
ATOM 1474 C C . THR A 1 197 ? -10.034 -13.294 11.818 1.00 81.44 197 THR A C 1
ATOM 1476 O O . THR A 1 197 ? -10.345 -12.131 11.569 1.00 81.44 197 THR A O 1
ATOM 1479 N N . VAL A 1 198 ? -10.040 -14.225 10.855 1.00 79.25 198 VAL A N 1
ATOM 1480 C CA . VAL A 1 198 ? -10.332 -13.935 9.430 1.00 79.25 198 VAL A CA 1
ATOM 1481 C C . VAL A 1 198 ? -11.625 -13.120 9.253 1.00 79.25 198 VAL A C 1
ATOM 1483 O O . VAL A 1 198 ? -11.667 -12.167 8.480 1.00 79.25 198 VAL A O 1
ATOM 1486 N N . ARG A 1 199 ? -12.666 -13.416 10.045 1.00 81.31 199 ARG A N 1
ATOM 1487 C CA . ARG A 1 199 ? -13.964 -12.715 10.021 1.00 81.31 199 ARG A CA 1
ATOM 1488 C C . ARG A 1 199 ? -13.903 -11.246 10.480 1.00 81.31 199 ARG A C 1
ATOM 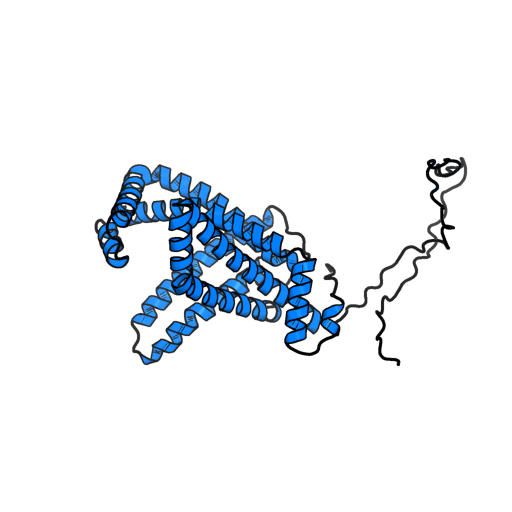1490 O O . ARG A 1 199 ? -14.831 -10.488 10.190 1.00 81.31 199 ARG A O 1
ATOM 1497 N N . GLN A 1 200 ? -12.865 -10.865 11.222 1.00 81.88 200 GLN A N 1
ATOM 1498 C CA . GLN A 1 200 ? -12.644 -9.504 11.729 1.00 81.88 200 GLN A CA 1
ATOM 1499 C C . GLN A 1 200 ? -11.856 -8.657 10.727 1.00 81.88 200 GLN A C 1
ATOM 1501 O O . GLN A 1 200 ? -12.046 -7.450 10.659 1.00 81.88 200 GLN A O 1
ATOM 1506 N N . VAL A 1 201 ? -11.011 -9.296 9.914 1.00 87.44 201 VAL A N 1
ATOM 1507 C CA . VAL A 1 201 ? -10.179 -8.618 8.911 1.00 87.44 201 VAL A CA 1
ATOM 1508 C C . VAL A 1 201 ? -10.922 -8.375 7.597 1.00 87.44 201 VAL A C 1
ATOM 1510 O O . VAL A 1 201 ? -10.677 -7.386 6.903 1.00 87.44 201 VAL A O 1
ATOM 1513 N N . LEU A 1 202 ? -11.818 -9.297 7.242 1.00 89.75 202 LEU A N 1
ATOM 1514 C CA . LEU A 1 202 ? -12.453 -9.359 5.927 1.00 89.75 202 LEU A CA 1
ATOM 1515 C C . LEU A 1 202 ? -13.189 -8.068 5.511 1.00 89.75 202 LEU A C 1
ATOM 1517 O O . LEU A 1 202 ? -13.003 -7.652 4.369 1.00 89.75 202 LEU A O 1
ATOM 1521 N N . PRO A 1 203 ? -13.967 -7.385 6.379 1.00 90.75 203 PRO A N 1
ATOM 1522 C CA . PRO A 1 203 ? -14.670 -6.161 5.987 1.00 90.75 203 PRO A CA 1
ATOM 1523 C C . PRO A 1 203 ? -13.728 -5.038 5.530 1.00 90.75 203 PRO A C 1
ATOM 1525 O O . PRO A 1 203 ? -13.953 -4.418 4.492 1.00 90.75 203 PRO A O 1
ATOM 1528 N N . GLY A 1 204 ? -12.648 -4.798 6.273 1.00 89.62 204 GLY A N 1
ATOM 1529 C CA . GLY A 1 204 ? -11.632 -3.806 5.935 1.00 89.62 204 GLY A CA 1
ATOM 1530 C C . GLY A 1 204 ? -10.790 -4.230 4.740 1.00 89.62 204 GLY A C 1
ATOM 1531 O O . GLY A 1 204 ? -10.478 -3.394 3.901 1.00 89.62 204 GLY A O 1
ATOM 1532 N N . ALA A 1 205 ? -10.485 -5.522 4.591 1.00 92.50 205 ALA A N 1
ATOM 1533 C CA . ALA A 1 205 ? -9.801 -6.030 3.402 1.00 92.50 205 ALA A CA 1
ATOM 1534 C C . ALA A 1 205 ? -10.614 -5.787 2.119 1.00 92.50 205 ALA A C 1
ATOM 1536 O O . ALA A 1 205 ? -10.059 -5.358 1.109 1.00 92.50 205 ALA A O 1
ATOM 1537 N N . VAL A 1 206 ? -11.935 -5.987 2.175 1.00 93.94 206 VAL A N 1
ATOM 1538 C CA . VAL A 1 206 ? -12.848 -5.661 1.070 1.00 93.94 206 VAL A CA 1
ATOM 1539 C C . VAL A 1 206 ? -12.881 -4.156 0.813 1.00 93.94 206 VAL A C 1
ATOM 1541 O O . VAL A 1 206 ? -12.763 -3.749 -0.339 1.00 93.94 206 VAL A O 1
ATOM 1544 N N . LEU A 1 207 ? -12.968 -3.318 1.854 1.00 94.44 207 LEU A N 1
ATOM 1545 C CA . LEU A 1 207 ? -12.927 -1.861 1.684 1.00 94.44 207 LEU A CA 1
ATOM 1546 C C . LEU A 1 207 ? -11.614 -1.396 1.037 1.00 94.44 207 LEU A C 1
ATOM 1548 O O . LEU A 1 207 ? -11.639 -0.570 0.128 1.00 94.44 207 LEU A O 1
ATOM 1552 N N . ALA A 1 208 ? -10.476 -1.934 1.480 1.00 93.81 208 ALA A N 1
ATOM 1553 C CA . ALA A 1 208 ? -9.165 -1.618 0.925 1.00 93.81 208 ALA A CA 1
ATOM 1554 C C . ALA A 1 208 ? -9.049 -2.064 -0.539 1.00 93.81 208 ALA A C 1
ATOM 1556 O O . ALA A 1 208 ? -8.557 -1.301 -1.366 1.00 93.81 208 ALA A O 1
ATOM 1557 N N . ALA A 1 209 ? -9.550 -3.256 -0.877 1.00 93.12 209 ALA A N 1
ATOM 1558 C CA . ALA A 1 209 ? -9.567 -3.757 -2.248 1.00 93.12 209 ALA A CA 1
ATOM 1559 C C . ALA A 1 209 ? -10.454 -2.901 -3.165 1.00 93.12 209 ALA A C 1
ATOM 1561 O O . ALA A 1 209 ? -10.007 -2.488 -4.230 1.00 93.12 209 ALA A O 1
ATOM 1562 N N . VAL A 1 210 ? -11.675 -2.563 -2.734 1.00 94.00 210 VAL A N 1
ATOM 1563 C CA . VAL A 1 210 ? -12.567 -1.660 -3.483 1.00 94.00 210 VAL A CA 1
ATOM 1564 C C . VAL A 1 210 ? -11.924 -0.284 -3.645 1.00 94.00 210 VAL A C 1
ATOM 1566 O O . VAL A 1 210 ? -11.909 0.267 -4.743 1.00 94.00 210 VAL A O 1
ATOM 1569 N N . GLY A 1 211 ? -11.347 0.259 -2.572 1.00 93.75 211 GLY A N 1
ATOM 1570 C CA . GLY A 1 211 ? -10.643 1.535 -2.611 1.00 93.75 211 GLY A CA 1
ATOM 1571 C C . GLY A 1 211 ? -9.452 1.512 -3.569 1.00 93.75 211 GLY A C 1
ATOM 1572 O O . GLY A 1 211 ? -9.259 2.475 -4.304 1.00 93.75 211 GLY A O 1
ATOM 1573 N N . LEU A 1 212 ? -8.698 0.410 -3.619 1.00 93.56 212 LEU A N 1
ATOM 1574 C CA . LEU A 1 212 ? -7.604 0.222 -4.569 1.00 93.56 212 LEU A CA 1
ATOM 1575 C C . LEU A 1 212 ? -8.107 0.162 -6.018 1.00 93.56 212 LEU A C 1
ATOM 1577 O O . LEU A 1 212 ? -7.507 0.802 -6.875 1.00 93.56 212 LEU A O 1
ATOM 1581 N N . GLU A 1 213 ? -9.196 -0.554 -6.304 1.00 91.56 213 GLU A N 1
ATOM 1582 C CA . GLU A 1 213 ? -9.779 -0.595 -7.655 1.00 91.56 213 GLU A CA 1
ATOM 1583 C C . GLU A 1 213 ? -10.260 0.787 -8.110 1.00 91.56 213 GLU A C 1
ATOM 1585 O O . GLU A 1 213 ? -9.917 1.243 -9.202 1.00 91.56 213 GLU A O 1
ATOM 1590 N N . VAL A 1 214 ? -10.965 1.516 -7.241 1.00 92.88 214 VAL A N 1
ATOM 1591 C CA . VAL A 1 214 ? -11.344 2.912 -7.507 1.00 92.88 214 VAL A CA 1
ATOM 1592 C C . VAL A 1 214 ? -10.100 3.766 -7.749 1.00 92.88 214 VAL A C 1
ATOM 1594 O O . VAL A 1 214 ? -10.074 4.580 -8.670 1.00 92.88 214 VAL A O 1
ATOM 1597 N N . LEU A 1 215 ? -9.041 3.562 -6.968 1.00 92.50 215 LEU A N 1
ATOM 1598 C CA . LEU A 1 215 ? -7.807 4.321 -7.103 1.00 92.50 215 LEU A CA 1
ATOM 1599 C C . LEU A 1 215 ? -7.056 4.016 -8.410 1.00 92.50 215 LEU A C 1
ATOM 1601 O O . LEU A 1 215 ? -6.467 4.932 -8.985 1.00 92.50 215 LEU A O 1
ATOM 1605 N N . LYS A 1 216 ? -7.106 2.775 -8.914 1.00 89.56 216 LYS A N 1
ATOM 1606 C CA . LYS A 1 216 ? -6.596 2.414 -10.249 1.00 89.56 216 LYS A CA 1
ATOM 1607 C C . LYS A 1 216 ? -7.386 3.124 -11.347 1.00 89.56 216 LYS A C 1
ATOM 1609 O O . LYS A 1 216 ? -6.785 3.698 -12.248 1.00 89.56 216 LYS A O 1
ATOM 1614 N N . LEU A 1 217 ? -8.717 3.156 -11.248 1.00 89.44 217 LEU A N 1
ATOM 1615 C CA . LEU A 1 217 ? -9.552 3.897 -12.199 1.00 89.44 217 LEU A CA 1
ATOM 1616 C C . LEU A 1 217 ? -9.225 5.396 -12.169 1.00 89.44 217 LEU A C 1
ATOM 1618 O O . LEU A 1 217 ? -9.041 6.011 -13.217 1.00 89.44 217 LEU A O 1
ATOM 1622 N N . LEU A 1 218 ? -9.059 5.978 -10.979 1.00 88.25 218 LEU A N 1
ATOM 1623 C CA . LEU A 1 218 ? -8.596 7.360 -10.834 1.00 88.25 218 LEU A CA 1
ATOM 1624 C C . LEU A 1 218 ? -7.192 7.561 -11.425 1.00 88.25 218 LEU A C 1
ATOM 1626 O O . LEU A 1 218 ? -6.933 8.600 -12.027 1.00 88.25 218 LEU A O 1
ATOM 1630 N N . ALA A 1 219 ? -6.296 6.579 -11.302 1.00 85.38 219 ALA A N 1
ATOM 1631 C CA . ALA A 1 219 ? -4.966 6.635 -11.904 1.00 85.38 219 ALA A CA 1
ATOM 1632 C C . ALA A 1 219 ? -5.013 6.661 -13.440 1.00 85.38 219 ALA A C 1
ATOM 1634 O O . ALA A 1 219 ? -4.200 7.334 -14.059 1.00 85.38 219 ALA A O 1
ATOM 1635 N N . ILE A 1 220 ? -5.967 5.964 -14.055 1.00 86.19 220 ILE A N 1
ATOM 1636 C CA . ILE A 1 220 ? -6.104 5.914 -15.517 1.00 86.19 220 ILE A CA 1
ATOM 1637 C C . ILE A 1 220 ? -6.782 7.183 -16.046 1.00 86.19 220 ILE A C 1
ATOM 1639 O O . ILE A 1 220 ? -6.307 7.786 -17.003 1.00 86.19 220 ILE A O 1
ATOM 1643 N N . TYR A 1 221 ? -7.882 7.610 -15.419 1.00 87.44 221 TYR A N 1
ATOM 1644 C CA . TYR A 1 221 ? -8.724 8.681 -15.962 1.00 87.44 221 TYR A CA 1
ATOM 1645 C C . TYR A 1 221 ? -8.388 10.077 -15.433 1.00 87.44 221 TYR A C 1
ATOM 1647 O O . TYR A 1 221 ? -8.507 11.059 -16.162 1.00 87.44 221 TYR A O 1
ATOM 1655 N N . TRP A 1 222 ? -7.998 10.198 -14.163 1.00 83.31 222 TRP A N 1
ATOM 1656 C CA . TRP A 1 222 ? -7.862 11.496 -13.494 1.00 83.31 222 TRP A CA 1
ATOM 1657 C C . TRP A 1 222 ? -6.404 11.934 -13.343 1.00 83.31 222 TRP A C 1
ATOM 1659 O O . TRP A 1 222 ? -6.073 13.098 -13.582 1.00 83.31 222 TRP A O 1
ATOM 1669 N N . LEU A 1 223 ? -5.518 11.001 -12.990 1.00 81.62 223 LEU A N 1
ATOM 1670 C CA . LEU A 1 223 ? -4.113 11.289 -12.711 1.00 81.62 223 LEU A CA 1
ATOM 1671 C C . LEU A 1 223 ? -3.358 11.924 -13.896 1.00 81.62 223 LEU A C 1
ATOM 1673 O O . LEU A 1 223 ? -2.632 12.885 -13.638 1.00 81.62 223 LEU A O 1
ATOM 1677 N N . PRO A 1 224 ? -3.551 11.518 -15.172 1.00 83.00 224 PRO A N 1
ATOM 1678 C CA . PRO A 1 224 ? -2.872 12.164 -16.296 1.00 83.00 224 PRO A CA 1
ATOM 1679 C C . PRO A 1 224 ? -3.242 13.644 -16.424 1.00 83.00 224 PRO A C 1
ATOM 1681 O O . PRO A 1 224 ? -2.373 14.479 -16.654 1.00 83.00 224 PRO A O 1
ATOM 1684 N N . GLY A 1 225 ? -4.513 13.993 -16.194 1.00 82.44 225 GLY A N 1
ATOM 1685 C CA . GLY A 1 225 ? -4.978 15.381 -16.223 1.00 82.44 225 GLY A CA 1
ATOM 1686 C C . GLY A 1 225 ? -4.407 16.219 -15.077 1.00 82.44 225 GLY A C 1
ATOM 1687 O O . GLY A 1 225 ? -3.993 17.361 -15.286 1.00 82.44 225 GLY A O 1
ATOM 1688 N N . VAL A 1 226 ? -4.330 15.648 -13.870 1.00 79.56 226 VAL A N 1
ATOM 1689 C CA . VAL A 1 226 ? -3.717 16.310 -12.706 1.00 79.56 226 VAL A CA 1
ATOM 1690 C C . VAL A 1 226 ? -2.224 16.533 -12.926 1.00 79.56 226 VAL A C 1
ATOM 1692 O O . VAL A 1 226 ? -1.733 17.634 -12.669 1.00 79.56 226 VAL A O 1
ATOM 1695 N N . ILE A 1 227 ? -1.511 15.523 -13.427 1.00 80.06 227 ILE A N 1
ATOM 1696 C CA . ILE A 1 227 ? -0.082 15.617 -13.731 1.00 80.06 227 ILE A CA 1
ATOM 1697 C C . ILE A 1 227 ? 0.157 16.641 -14.839 1.00 80.06 227 ILE A C 1
ATOM 1699 O O . ILE A 1 227 ? 0.954 17.545 -14.628 1.00 80.06 227 ILE A O 1
ATOM 1703 N N . ALA A 1 228 ? -0.569 16.581 -15.959 1.00 80.88 228 ALA A N 1
ATOM 1704 C CA . ALA A 1 228 ? -0.398 17.515 -17.074 1.00 80.88 228 ALA A CA 1
ATOM 1705 C C . ALA A 1 228 ? -0.648 18.972 -16.652 1.00 80.88 228 ALA A C 1
ATOM 1707 O O . ALA A 1 228 ? 0.150 19.861 -16.952 1.00 80.88 228 ALA A O 1
ATOM 1708 N N . LYS A 1 229 ? -1.715 19.223 -15.879 1.00 80.94 229 LYS A N 1
ATOM 1709 C CA . LYS A 1 229 ? -2.010 20.559 -15.340 1.00 80.94 229 LYS A CA 1
ATOM 1710 C C . LYS A 1 229 ? -0.922 21.035 -14.376 1.00 80.94 229 LYS A C 1
ATOM 1712 O O . LYS A 1 229 ? -0.515 22.191 -14.434 1.00 80.94 229 LYS A O 1
ATOM 1717 N N . SER A 1 230 ? -0.445 20.154 -13.498 1.00 78.62 230 SER A N 1
ATOM 1718 C CA . SER A 1 230 ? 0.592 20.490 -12.515 1.00 78.62 230 SER A CA 1
ATOM 1719 C C . SER A 1 230 ? 1.954 20.694 -13.180 1.00 78.62 230 SER A C 1
ATOM 1721 O O . SER A 1 230 ? 2.707 21.572 -12.769 1.00 78.62 230 SER A O 1
ATOM 1723 N N . GLN A 1 231 ? 2.252 19.933 -14.233 1.00 78.81 231 GLN A N 1
ATOM 1724 C CA . GLN A 1 231 ? 3.461 20.054 -15.040 1.00 78.81 231 GLN A CA 1
ATOM 1725 C C . GLN A 1 231 ? 3.484 21.360 -15.838 1.00 78.81 231 GLN A C 1
ATOM 1727 O O . GLN A 1 231 ? 4.530 21.993 -15.926 1.00 78.81 231 GLN A O 1
ATOM 1732 N N . GLY A 1 232 ? 2.336 21.818 -16.346 1.00 79.62 232 GLY A N 1
ATOM 1733 C CA . GLY A 1 232 ? 2.236 23.118 -17.017 1.00 79.62 232 GLY A CA 1
ATOM 1734 C C . GLY A 1 232 ? 2.517 24.319 -16.102 1.00 79.62 232 GLY A C 1
ATOM 1735 O O . GLY A 1 232 ? 2.998 25.341 -16.579 1.00 79.62 232 GLY A O 1
ATOM 1736 N N . VAL A 1 233 ? 2.249 24.200 -14.795 1.00 83.25 233 VAL A N 1
ATOM 1737 C CA . VAL A 1 233 ? 2.451 25.288 -13.815 1.00 83.25 233 VAL A CA 1
ATOM 1738 C C . VAL A 1 233 ? 3.813 25.202 -13.119 1.00 83.25 233 VAL A C 1
ATOM 1740 O O . VAL A 1 233 ? 4.453 26.224 -12.892 1.00 83.25 233 VAL A O 1
ATOM 1743 N N . TYR A 1 234 ? 4.257 23.991 -12.769 1.00 78.56 234 TYR A N 1
ATOM 1744 C CA . TYR A 1 234 ? 5.423 23.756 -11.906 1.00 78.56 234 TYR A CA 1
ATOM 1745 C C . TYR A 1 234 ? 6.525 22.907 -12.565 1.00 78.56 234 TYR A C 1
ATOM 1747 O O . TYR A 1 234 ? 7.502 22.550 -11.906 1.00 78.56 234 TYR A O 1
ATOM 1755 N N . GLY A 1 235 ? 6.391 22.544 -13.844 1.00 84.19 235 GLY A N 1
ATOM 1756 C CA . GLY A 1 235 ? 7.346 21.680 -14.540 1.00 84.19 235 GLY A CA 1
ATOM 1757 C C . GLY A 1 235 ? 7.418 20.271 -13.938 1.00 84.19 235 GLY A C 1
ATOM 1758 O O . GLY A 1 235 ? 6.418 19.707 -13.494 1.00 84.19 235 GLY A O 1
ATOM 1759 N N . SER A 1 236 ? 8.616 19.690 -13.881 1.00 83.44 236 SER A N 1
ATOM 1760 C CA . SER A 1 236 ? 8.847 18.336 -13.344 1.00 83.44 236 SER A CA 1
ATOM 1761 C C . SER A 1 236 ? 8.411 18.164 -11.881 1.00 83.44 236 SER A C 1
ATOM 1763 O O . SER A 1 236 ? 7.993 17.076 -11.483 1.00 83.44 236 SER A O 1
ATOM 1765 N N . ILE A 1 237 ? 8.416 19.241 -11.089 1.00 85.88 237 ILE A N 1
ATOM 1766 C CA . ILE A 1 237 ? 7.945 19.240 -9.695 1.00 85.88 237 ILE A CA 1
ATOM 1767 C C . ILE A 1 237 ? 6.441 18.914 -9.616 1.00 85.88 237 ILE A C 1
ATOM 1769 O O . ILE A 1 237 ? 5.991 18.266 -8.670 1.00 85.88 237 ILE A O 1
ATOM 1773 N N . GLY A 1 238 ? 5.655 19.291 -10.629 1.00 84.94 238 GLY A N 1
ATOM 1774 C CA . GLY A 1 238 ? 4.226 18.981 -10.690 1.00 84.94 238 GLY A CA 1
ATOM 1775 C C . GLY A 1 238 ? 3.932 17.478 -10.727 1.00 84.94 238 GLY A C 1
ATOM 1776 O O . GLY A 1 238 ? 2.972 17.023 -10.104 1.00 84.94 238 GLY A O 1
ATOM 1777 N N . VAL A 1 239 ? 4.793 16.695 -11.387 1.00 85.38 239 VAL A N 1
ATOM 1778 C CA . VAL A 1 239 ? 4.686 15.226 -11.443 1.00 85.38 239 VAL A CA 1
ATOM 1779 C C . VAL A 1 239 ? 4.855 14.625 -10.047 1.00 85.38 239 VAL A C 1
ATOM 1781 O O . VAL A 1 239 ? 4.070 13.772 -9.630 1.00 85.38 239 VAL A O 1
ATOM 1784 N N . VAL A 1 240 ? 5.838 15.127 -9.291 1.00 89.25 240 VAL A N 1
ATOM 1785 C CA . VAL A 1 240 ? 6.122 14.691 -7.917 1.00 89.25 240 VAL A CA 1
ATOM 1786 C C . VAL A 1 240 ? 4.916 14.926 -7.011 1.00 89.25 240 VAL A C 1
ATOM 1788 O O . VAL A 1 240 ? 4.492 14.009 -6.307 1.00 89.25 240 VAL A O 1
ATOM 1791 N N . PHE A 1 241 ? 4.313 16.117 -7.064 1.00 88.06 241 PHE A N 1
ATOM 1792 C CA . PHE A 1 241 ? 3.110 16.416 -6.284 1.00 88.06 241 PHE A CA 1
ATOM 1793 C C . PHE A 1 241 ? 1.906 15.561 -6.692 1.00 88.06 241 PHE A C 1
ATOM 1795 O O . PHE A 1 241 ? 1.154 15.131 -5.817 1.00 88.06 241 PHE A O 1
ATOM 1802 N N . GLY A 1 242 ? 1.738 15.269 -7.986 1.00 88.19 242 GLY A N 1
ATOM 1803 C CA . GLY A 1 242 ? 0.678 14.383 -8.476 1.00 88.19 242 GLY A CA 1
ATOM 1804 C C . GLY A 1 242 ? 0.791 12.969 -7.900 1.00 88.19 242 GLY A C 1
ATOM 1805 O O . GLY A 1 242 ? -0.176 12.443 -7.344 1.00 88.19 242 GLY A O 1
ATOM 1806 N N . ILE A 1 243 ? 1.991 12.385 -7.952 1.00 89.25 243 ILE A N 1
ATOM 1807 C CA . ILE A 1 243 ? 2.278 11.069 -7.361 1.00 89.25 243 ILE A CA 1
ATOM 1808 C C . ILE A 1 243 ? 2.071 11.103 -5.844 1.00 89.25 243 ILE A C 1
ATOM 1810 O O . ILE A 1 243 ? 1.446 10.204 -5.281 1.00 89.25 243 ILE A O 1
ATOM 1814 N N . PHE A 1 244 ? 2.554 12.150 -5.173 1.00 91.75 244 PHE A N 1
ATOM 1815 C CA . PHE A 1 244 ? 2.416 12.290 -3.725 1.00 91.75 244 PHE A CA 1
ATOM 1816 C C . PHE A 1 244 ? 0.946 12.374 -3.289 1.00 91.75 244 PHE A C 1
ATOM 1818 O O . PHE A 1 244 ? 0.544 11.717 -2.330 1.00 91.75 244 PHE A O 1
ATOM 1825 N N . ALA A 1 245 ? 0.121 13.131 -4.017 1.00 91.19 245 ALA A N 1
ATOM 1826 C CA . ALA A 1 245 ? -1.314 13.224 -3.767 1.00 91.19 245 ALA A CA 1
ATOM 1827 C C . ALA A 1 245 ? -2.013 11.870 -3.961 1.00 91.19 245 ALA A C 1
ATOM 1829 O O . ALA A 1 245 ? -2.820 11.470 -3.120 1.00 91.19 245 ALA A O 1
ATOM 1830 N N . TRP A 1 246 ? -1.671 11.139 -5.024 1.00 92.50 246 TRP A N 1
ATOM 1831 C CA . TRP A 1 246 ? -2.208 9.803 -5.282 1.00 92.50 246 TRP A CA 1
ATOM 1832 C C . TRP A 1 246 ? -1.849 8.813 -4.162 1.00 92.50 246 TRP A C 1
ATOM 1834 O O . TRP A 1 246 ? -2.728 8.137 -3.621 1.00 92.50 246 TRP A O 1
ATOM 1844 N N . LEU A 1 247 ? -0.582 8.801 -3.734 1.00 93.81 247 LEU A N 1
ATOM 1845 C CA . LEU A 1 247 ? -0.112 7.986 -2.610 1.00 93.81 247 LEU A CA 1
ATOM 1846 C C . LEU A 1 247 ? -0.787 8.371 -1.288 1.00 93.81 247 LEU A C 1
ATOM 1848 O O . LEU A 1 247 ? -1.044 7.501 -0.458 1.00 93.81 247 LEU A O 1
ATOM 1852 N N . LEU A 1 248 ? -1.125 9.648 -1.092 1.00 94.56 248 LEU A N 1
ATOM 1853 C CA . LEU A 1 248 ? -1.845 10.093 0.101 1.00 94.56 248 LEU A CA 1
ATOM 1854 C C . LEU A 1 248 ? -3.272 9.551 0.150 1.00 94.56 248 LEU A C 1
ATOM 1856 O O . LEU A 1 248 ? -3.746 9.157 1.219 1.00 94.56 248 LEU A O 1
ATOM 1860 N N . ILE A 1 249 ? -3.960 9.508 -0.992 1.00 95.19 249 ILE A N 1
ATOM 1861 C CA . ILE A 1 249 ? -5.287 8.890 -1.088 1.00 95.19 249 ILE A CA 1
ATOM 1862 C C . ILE A 1 249 ? -5.172 7.390 -0.802 1.00 95.19 249 ILE A C 1
ATOM 1864 O O . ILE A 1 249 ? -5.940 6.871 0.008 1.00 95.19 249 ILE A O 1
ATOM 1868 N N . PHE A 1 250 ? -4.171 6.715 -1.376 1.00 95.38 250 PHE A N 1
ATOM 1869 C CA . PHE A 1 250 ? -3.885 5.312 -1.072 1.00 95.38 250 PHE A CA 1
ATOM 1870 C C . PHE A 1 250 ? -3.662 5.078 0.428 1.00 95.38 250 PHE A C 1
ATOM 1872 O O . PHE A 1 250 ? -4.321 4.234 1.037 1.00 95.38 250 PHE A O 1
ATOM 1879 N N . GLY A 1 251 ? -2.786 5.868 1.055 1.00 95.38 251 GLY A N 1
ATOM 1880 C CA . GLY A 1 251 ? -2.489 5.751 2.479 1.00 95.38 251 GLY A CA 1
ATOM 1881 C C . GLY A 1 251 ? -3.729 5.952 3.351 1.00 95.38 251 GLY A C 1
ATOM 1882 O O . GLY A 1 251 ? -3.935 5.216 4.316 1.00 95.3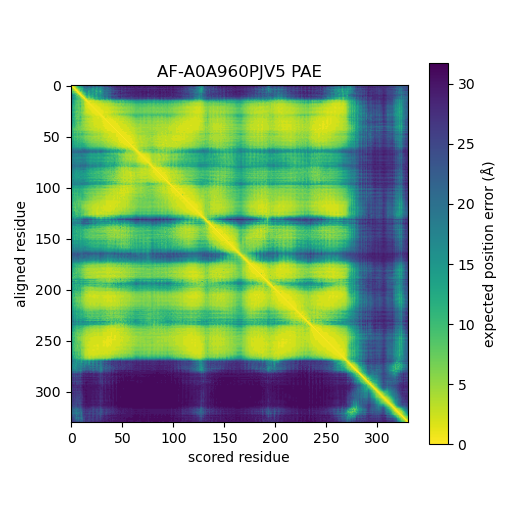8 251 GLY A O 1
ATOM 1883 N N . LYS A 1 252 ? -4.608 6.891 2.979 1.00 95.56 252 LYS A N 1
ATOM 1884 C CA . LYS A 1 252 ? -5.903 7.082 3.644 1.00 95.56 252 LYS A CA 1
ATOM 1885 C C . LYS A 1 252 ? -6.790 5.849 3.525 1.00 95.56 252 LYS A C 1
ATOM 1887 O O . LYS A 1 252 ? -7.315 5.419 4.545 1.00 95.56 252 LYS A O 1
ATOM 1892 N N . VAL A 1 253 ? -6.937 5.269 2.332 1.00 96.31 253 VAL A N 1
ATOM 1893 C CA . VAL A 1 253 ? -7.743 4.051 2.116 1.00 96.31 253 VAL A CA 1
ATOM 1894 C C . VAL A 1 253 ? -7.280 2.922 3.039 1.00 96.31 253 VAL A C 1
ATOM 1896 O O . VAL A 1 253 ? -8.104 2.324 3.728 1.00 96.31 253 VAL A O 1
ATOM 1899 N N . VAL A 1 254 ? -5.967 2.688 3.126 1.00 95.06 254 VAL A N 1
ATOM 1900 C CA . VAL A 1 254 ? -5.386 1.648 3.993 1.00 95.06 254 VAL A CA 1
ATOM 1901 C C . VAL A 1 254 ? -5.695 1.898 5.474 1.00 95.06 254 VAL A C 1
ATOM 1903 O O . VAL A 1 254 ? -6.035 0.964 6.205 1.00 95.06 254 VAL A O 1
ATOM 1906 N N . VAL A 1 255 ? -5.610 3.146 5.940 1.00 94.44 255 VAL A N 1
ATOM 1907 C CA . VAL A 1 255 ? -5.916 3.481 7.340 1.00 94.44 255 VAL A CA 1
ATOM 1908 C C . VAL A 1 255 ? -7.420 3.389 7.615 1.00 94.44 255 VAL A C 1
ATOM 1910 O O . VAL A 1 255 ? -7.809 2.784 8.611 1.00 94.44 255 VAL A O 1
ATOM 1913 N N . TYR A 1 256 ? -8.279 3.913 6.735 1.00 95.62 256 TYR A N 1
ATOM 1914 C CA . TYR A 1 256 ? -9.738 3.832 6.889 1.00 95.62 256 TYR A CA 1
ATOM 1915 C C . TYR A 1 256 ? -10.245 2.389 6.914 1.00 95.62 256 TYR A C 1
ATOM 1917 O O . TYR A 1 256 ? -11.098 2.057 7.733 1.00 95.62 256 TYR A O 1
ATOM 1925 N N . ALA A 1 257 ? -9.691 1.515 6.074 1.00 94.44 257 ALA A N 1
ATOM 1926 C CA . ALA A 1 257 ? -10.001 0.089 6.092 1.00 94.44 257 ALA A CA 1
ATOM 1927 C C . ALA A 1 257 ? -9.639 -0.576 7.429 1.00 94.44 257 ALA A C 1
ATOM 1929 O O . ALA A 1 257 ? -10.416 -1.376 7.952 1.00 94.44 257 ALA A O 1
ATOM 1930 N N . SER A 1 258 ? -8.507 -0.199 8.029 1.00 92.19 258 SER A N 1
ATOM 1931 C CA . SER A 1 258 ? -8.126 -0.678 9.362 1.00 92.19 258 SER A CA 1
ATOM 1932 C C . SER A 1 258 ? -9.050 -0.131 10.461 1.00 92.19 258 SER A C 1
ATOM 1934 O O . SER A 1 258 ? -9.490 -0.882 11.331 1.00 92.19 258 SER A O 1
ATOM 1936 N N . VAL A 1 259 ? -9.431 1.150 10.390 1.00 91.75 259 VAL A N 1
ATOM 1937 C CA . VAL A 1 259 ? -10.410 1.758 11.311 1.00 91.75 259 VAL A CA 1
ATOM 1938 C C . VAL A 1 259 ? -11.773 1.072 11.214 1.00 91.75 259 VAL A C 1
ATOM 1940 O O . VAL A 1 259 ? -12.394 0.808 12.241 1.00 91.75 259 VAL A O 1
ATOM 1943 N N . LEU A 1 260 ? -12.226 0.728 10.005 1.00 92.31 260 LEU A N 1
ATOM 1944 C CA . LEU A 1 260 ? -13.475 -0.005 9.808 1.00 92.31 260 LEU A CA 1
ATOM 1945 C C . LEU A 1 260 ? -13.453 -1.362 10.526 1.00 92.31 260 LEU A C 1
ATOM 1947 O O . LEU A 1 260 ? -14.441 -1.715 11.168 1.00 92.31 260 LEU A O 1
ATOM 1951 N N . ASN A 1 261 ? -12.335 -2.095 10.463 1.00 90.94 261 ASN A N 1
ATOM 1952 C CA . ASN A 1 261 ? -12.188 -3.364 11.184 1.00 90.94 261 ASN A CA 1
ATOM 1953 C C . ASN A 1 261 ? -12.360 -3.178 12.697 1.00 90.94 261 ASN A C 1
ATOM 1955 O O . ASN A 1 261 ? -13.091 -3.945 13.317 1.00 90.94 261 ASN A O 1
ATOM 1959 N N . VAL A 1 262 ? -11.755 -2.134 13.274 1.00 87.12 262 VAL A N 1
ATOM 1960 C CA . VAL A 1 262 ? -11.884 -1.815 14.707 1.00 87.12 262 VAL A CA 1
ATOM 1961 C C . VAL A 1 262 ? -13.326 -1.472 15.072 1.00 87.12 262 VAL A C 1
ATOM 1963 O O . VAL A 1 262 ? -13.878 -2.052 15.999 1.00 87.12 262 VAL A O 1
ATOM 1966 N N . VAL A 1 263 ? -13.966 -0.569 14.325 1.00 87.38 263 VAL A N 1
ATOM 1967 C CA . VAL A 1 263 ? -15.335 -0.111 14.621 1.00 87.38 263 VAL A CA 1
ATOM 1968 C C . VAL A 1 263 ? -16.346 -1.258 14.520 1.00 87.38 263 VAL A C 1
ATOM 1970 O O . VAL A 1 263 ? -17.267 -1.354 15.332 1.00 87.38 263 VAL A O 1
ATOM 1973 N N . LEU A 1 264 ? -16.194 -2.141 13.529 1.00 86.69 264 LEU A N 1
ATOM 1974 C CA . LEU A 1 264 ? -17.055 -3.316 13.392 1.00 86.69 264 LEU A CA 1
ATOM 1975 C C . LEU A 1 264 ? -16.803 -4.347 14.491 1.00 86.69 264 LEU A C 1
ATOM 1977 O O . LEU A 1 264 ? -17.754 -4.991 14.933 1.00 86.69 264 LEU A O 1
ATOM 1981 N N . GLU A 1 265 ? -15.556 -4.497 14.932 1.00 83.31 265 GLU A N 1
ATOM 1982 C CA . GLU A 1 265 ? -15.215 -5.383 16.039 1.00 83.31 265 GLU A CA 1
ATOM 1983 C C . GLU A 1 265 ? -15.763 -4.864 17.372 1.00 83.31 265 GLU A C 1
ATOM 1985 O O . GLU A 1 265 ? -16.415 -5.618 18.085 1.00 83.31 265 GLU A O 1
ATOM 1990 N N . GLU A 1 266 ? -15.611 -3.571 17.671 1.00 79.31 266 GLU A N 1
ATOM 1991 C CA . GLU A 1 266 ? -16.182 -2.936 18.868 1.00 79.31 266 GLU A CA 1
ATOM 1992 C C . GLU A 1 266 ? -17.713 -3.079 18.909 1.00 79.31 266 GLU A C 1
ATOM 1994 O O . GLU A 1 266 ? -18.294 -3.371 19.954 1.00 79.31 266 GLU A O 1
ATOM 1999 N N . ARG A 1 267 ? -18.384 -2.946 17.756 1.00 78.50 267 ARG A N 1
ATOM 2000 C CA . ARG A 1 267 ? -19.835 -3.173 17.652 1.00 78.50 267 ARG A CA 1
ATOM 2001 C C . ARG A 1 267 ? -20.237 -4.636 17.858 1.00 78.50 267 ARG A C 1
ATOM 2003 O O . ARG A 1 267 ? -21.348 -4.878 18.320 1.00 78.50 267 ARG A O 1
ATOM 2010 N N . ARG A 1 268 ? -19.387 -5.603 17.490 1.00 76.12 268 ARG A N 1
ATOM 2011 C CA . ARG A 1 268 ? -19.658 -7.045 17.654 1.00 76.12 268 ARG A CA 1
ATOM 2012 C C . ARG A 1 268 ? -19.372 -7.540 19.064 1.00 76.12 268 ARG A C 1
ATOM 2014 O O . ARG A 1 268 ? -20.169 -8.300 19.600 1.00 76.12 268 ARG A O 1
ATOM 2021 N N . SER A 1 269 ? -18.239 -7.134 19.625 1.00 69.19 269 SER A N 1
ATOM 2022 C CA . SER A 1 269 ? -17.760 -7.595 20.929 1.00 69.19 269 SER A CA 1
ATOM 2023 C C . SER A 1 269 ? -18.480 -6.918 22.100 1.00 69.19 269 SER A C 1
ATOM 2025 O O . SER A 1 269 ? -18.468 -7.446 23.209 1.00 69.19 269 SER A O 1
ATOM 2027 N N . GLY A 1 270 ? -19.185 -5.807 21.857 1.00 59.53 270 GLY A N 1
ATOM 2028 C CA . GLY A 1 270 ? -19.938 -5.106 22.893 1.00 59.53 270 GLY A CA 1
ATOM 2029 C C . GLY A 1 270 ? -19.028 -4.440 23.931 1.00 59.53 270 GLY A C 1
ATOM 2030 O O . GLY A 1 270 ? -17.810 -4.376 23.780 1.00 59.53 270 GLY A O 1
ATOM 2031 N N . THR A 1 271 ? -19.628 -3.887 24.986 1.00 49.88 271 THR A N 1
ATOM 2032 C CA . THR A 1 271 ? -18.872 -3.251 26.078 1.00 49.88 271 THR A CA 1
ATOM 2033 C C . THR A 1 271 ? -18.298 -4.330 26.991 1.00 49.88 271 THR A C 1
ATOM 2035 O O . THR A 1 271 ? -19.050 -5.176 27.469 1.00 49.88 271 THR A O 1
ATOM 2038 N N . ILE A 1 272 ? -16.996 -4.279 27.274 1.00 45.53 272 ILE A N 1
ATOM 2039 C CA . ILE A 1 272 ? -16.409 -5.017 28.396 1.00 45.53 272 ILE A CA 1
ATOM 2040 C C . ILE A 1 272 ? -16.451 -4.088 29.609 1.00 45.53 272 ILE A C 1
ATOM 2042 O O . ILE A 1 272 ? -15.865 -3.006 29.583 1.00 45.53 272 ILE A O 1
ATOM 2046 N N . ASP A 1 273 ? -17.155 -4.498 30.663 1.00 38.16 273 ASP A N 1
ATOM 2047 C CA . ASP A 1 273 ? -17.107 -3.816 31.954 1.00 38.16 273 ASP A CA 1
ATOM 2048 C C . ASP A 1 273 ? -15.687 -3.935 32.517 1.00 38.16 273 ASP A C 1
ATOM 2050 O O . ASP A 1 273 ? -15.247 -5.017 32.913 1.00 38.16 273 ASP A O 1
ATOM 2054 N N . MET A 1 274 ? -14.958 -2.821 32.555 1.00 42.72 274 MET A N 1
ATOM 2055 C CA . MET A 1 274 ? -13.666 -2.767 33.225 1.00 42.72 274 MET A CA 1
ATOM 2056 C C . MET A 1 274 ? -13.854 -2.297 34.665 1.00 42.72 274 MET A C 1
ATOM 2058 O O . MET A 1 274 ? -14.275 -1.168 34.924 1.00 42.72 274 MET A O 1
ATOM 2062 N N . LEU A 1 275 ? -13.519 -3.170 35.614 1.00 37.09 275 LEU A N 1
ATOM 2063 C CA . LEU A 1 275 ? -13.396 -2.802 37.020 1.00 37.09 275 LEU A CA 1
ATOM 2064 C C . LEU A 1 275 ? -12.079 -2.043 37.191 1.00 37.09 275 LEU A C 1
ATOM 2066 O O . LEU A 1 275 ? -11.022 -2.637 37.402 1.00 37.09 275 LEU A O 1
ATOM 2070 N N . VAL A 1 276 ? -12.134 -0.719 37.068 1.00 46.31 276 VAL A N 1
ATOM 2071 C CA . VAL A 1 276 ? -10.984 0.136 37.365 1.00 46.31 276 VAL A CA 1
ATOM 2072 C C . VAL A 1 276 ? -10.981 0.393 38.868 1.00 46.31 276 VAL A C 1
ATOM 2074 O O . VAL A 1 276 ? -11.902 1.005 39.413 1.00 46.31 276 VAL A O 1
ATOM 2077 N N . ARG A 1 277 ? -9.940 -0.085 39.558 1.00 44.78 277 ARG A N 1
ATOM 2078 C CA . ARG A 1 277 ? -9.680 0.286 40.952 1.00 44.78 277 ARG A CA 1
ATOM 2079 C C . ARG A 1 277 ? -9.077 1.685 40.949 1.00 44.78 277 ARG A C 1
ATOM 2081 O O . ARG A 1 277 ? -7.876 1.848 40.752 1.00 44.78 277 ARG A O 1
ATOM 2088 N N . VAL A 1 278 ? -9.927 2.694 41.098 1.00 58.84 278 VAL A N 1
ATOM 2089 C CA . VAL A 1 278 ? -9.472 4.078 41.236 1.00 58.84 278 VAL A CA 1
ATOM 2090 C C . VAL A 1 278 ? -8.992 4.247 42.683 1.00 58.84 278 VAL A C 1
ATOM 2092 O O . VAL A 1 278 ? -9.733 3.870 43.597 1.00 58.84 278 VAL A O 1
ATOM 2095 N N . PRO A 1 279 ? -7.768 4.752 42.931 1.00 57.44 279 PRO A N 1
ATOM 2096 C CA . PRO A 1 279 ? -7.368 5.108 44.286 1.00 57.44 279 PRO A CA 1
ATOM 2097 C C . PRO A 1 279 ? -8.368 6.134 44.818 1.00 57.44 279 PRO A C 1
ATOM 2099 O O . PRO A 1 279 ? -8.722 7.078 44.108 1.00 57.44 279 PRO A O 1
ATOM 2102 N N . ARG A 1 280 ? -8.867 5.925 46.040 1.00 51.22 280 ARG A N 1
ATOM 2103 C CA . ARG A 1 280 ? -9.788 6.862 46.681 1.00 51.22 280 ARG A CA 1
ATOM 2104 C C . ARG A 1 280 ? -9.059 8.200 46.790 1.00 51.22 280 ARG A C 1
ATOM 2106 O O . ARG A 1 280 ? -8.116 8.333 47.564 1.00 51.22 280 ARG A O 1
ATOM 2113 N N . ILE A 1 281 ? -9.443 9.171 45.963 1.00 56.88 281 ILE A N 1
ATOM 2114 C CA . ILE A 1 281 ? -9.000 10.547 46.160 1.00 56.88 281 ILE A CA 1
ATOM 2115 C C . ILE A 1 281 ? -9.691 10.955 47.457 1.00 56.88 281 ILE A C 1
ATOM 2117 O O . ILE A 1 281 ? -10.919 11.039 47.483 1.00 56.88 281 ILE A O 1
ATOM 2121 N N . ALA A 1 282 ? -8.918 11.069 48.541 1.00 52.78 282 ALA A N 1
ATOM 2122 C CA . ALA A 1 282 ? -9.420 11.554 49.818 1.00 52.78 282 ALA A CA 1
ATOM 2123 C C . ALA A 1 282 ? -10.216 12.843 49.574 1.00 52.78 282 ALA A C 1
ATOM 2125 O O . ALA A 1 282 ? -9.841 13.644 48.712 1.00 52.78 282 ALA A O 1
ATOM 2126 N N . ASP A 1 283 ? -11.345 12.959 50.268 1.00 52.53 283 ASP A N 1
ATOM 2127 C CA . ASP A 1 283 ? -12.364 13.986 50.074 1.00 52.53 283 ASP A CA 1
ATOM 2128 C C . ASP A 1 283 ? -11.792 15.376 49.791 1.00 52.53 283 ASP A C 1
ATOM 2130 O O . ASP A 1 283 ? -10.780 15.759 50.371 1.00 52.53 283 ASP A O 1
ATOM 2134 N N . ARG A 1 284 ? -12.480 16.092 48.884 1.00 44.56 284 ARG A N 1
ATOM 2135 C CA . ARG A 1 284 ? -12.277 17.496 48.483 1.00 44.56 284 ARG A CA 1
ATOM 2136 C C . ARG A 1 284 ? -10.921 18.054 48.915 1.00 44.56 284 ARG A C 1
ATOM 2138 O O . ARG A 1 284 ? -10.780 18.563 50.023 1.00 44.56 284 ARG A O 1
ATOM 2145 N N . VAL A 1 285 ? -9.964 18.087 47.989 1.00 50.44 285 VAL A N 1
ATOM 2146 C CA . VAL A 1 285 ? -8.969 19.160 48.047 1.00 50.44 285 VAL A CA 1
ATOM 2147 C C . VAL A 1 285 ? -9.787 20.449 48.045 1.00 50.44 285 VAL A C 1
ATOM 2149 O O . VAL A 1 285 ? -10.420 20.761 47.034 1.00 50.44 285 VAL A O 1
ATOM 2152 N N . GLU A 1 286 ? -9.884 21.108 49.204 1.00 45.91 286 GLU A N 1
ATOM 2153 C CA . GLU A 1 286 ? -10.428 22.457 49.312 1.00 45.91 286 GLU A CA 1
ATOM 2154 C C . GLU A 1 286 ? -9.817 23.267 48.177 1.00 45.91 286 GLU A C 1
ATOM 2156 O O . GLU A 1 286 ? -8.606 23.196 47.952 1.00 45.91 286 GLU A O 1
ATOM 2161 N N . GLU A 1 287 ? -10.670 23.927 47.394 1.00 46.22 287 GLU A N 1
ATOM 2162 C CA . GLU A 1 287 ? -10.273 24.689 46.218 1.00 46.22 287 GLU A CA 1
ATOM 2163 C C . GLU A 1 287 ? -9.062 25.560 46.558 1.00 46.22 287 GLU A C 1
ATOM 2165 O O . GLU A 1 287 ? -9.178 26.581 47.238 1.00 46.22 287 GLU A O 1
ATOM 2170 N N . SER A 1 288 ? -7.871 25.157 46.100 1.00 45.47 288 SER A N 1
ATOM 2171 C CA . SER A 1 288 ? -6.697 26.000 46.249 1.00 45.47 288 SER A CA 1
ATOM 2172 C C . SER A 1 288 ? -6.892 27.168 45.292 1.00 45.47 288 SER A C 1
ATOM 2174 O O . SER A 1 288 ? -6.639 27.057 44.088 1.00 45.47 288 SER A O 1
ATOM 2176 N N . HIS A 1 289 ? -7.390 28.283 45.811 1.00 39.47 289 HIS A N 1
ATOM 2177 C CA . HIS A 1 289 ? -7.429 29.537 45.084 1.00 39.47 289 HIS A CA 1
ATOM 2178 C C . HIS A 1 289 ? -5.989 29.940 44.758 1.00 39.47 289 HIS A C 1
ATOM 2180 O O . HIS A 1 289 ? -5.262 30.480 45.590 1.00 39.47 289 HIS A O 1
ATOM 2186 N N . THR A 1 290 ? -5.554 29.665 43.531 1.00 46.19 290 THR A N 1
ATOM 2187 C CA . THR A 1 290 ? -4.271 30.149 43.032 1.00 46.19 290 THR A CA 1
ATOM 2188 C C . THR A 1 290 ? -4.403 31.648 42.797 1.00 46.19 290 THR A C 1
ATOM 2190 O O . THR A 1 290 ? -4.933 32.075 41.770 1.00 46.19 290 THR A O 1
ATOM 2193 N N . ASN A 1 291 ? -3.955 32.464 43.748 1.00 44.00 291 ASN A N 1
ATOM 2194 C CA . ASN A 1 291 ? -3.761 33.883 43.488 1.00 44.00 291 ASN A CA 1
ATOM 2195 C C . ASN A 1 291 ? -2.357 34.119 42.908 1.00 44.00 291 ASN A C 1
ATOM 2197 O O . ASN A 1 291 ? -1.445 33.318 43.106 1.00 44.00 291 ASN A O 1
ATOM 2201 N N . ARG A 1 292 ? -2.196 35.214 42.159 1.00 47.47 292 ARG A N 1
ATOM 2202 C CA . ARG A 1 292 ? -1.062 35.550 41.264 1.00 47.47 292 ARG A CA 1
ATOM 2203 C C . ARG A 1 292 ? 0.343 35.663 41.908 1.00 47.47 292 ARG A C 1
ATOM 2205 O O . ARG A 1 292 ? 1.247 36.184 41.264 1.00 47.47 292 ARG A O 1
ATOM 2212 N N . GLY A 1 293 ? 0.539 35.199 43.142 1.00 50.06 293 GLY A N 1
ATOM 2213 C CA . GLY A 1 293 ? 1.726 35.436 43.974 1.00 50.06 293 GLY A CA 1
ATOM 2214 C C . GLY A 1 293 ? 2.567 34.213 44.351 1.00 50.06 293 GLY A C 1
ATOM 2215 O O . GLY A 1 293 ? 3.454 34.361 45.180 1.00 50.06 293 GLY A O 1
ATOM 2216 N N . GLY A 1 294 ? 2.337 33.037 43.759 1.00 39.12 294 GLY A N 1
ATOM 2217 C CA . GLY A 1 294 ? 3.136 31.843 44.061 1.00 39.12 294 GLY A CA 1
ATOM 2218 C C . GLY A 1 294 ? 2.781 31.186 45.401 1.00 39.12 294 GLY A C 1
ATOM 2219 O O . GLY A 1 294 ? 2.243 31.811 46.309 1.00 39.12 294 GLY A O 1
ATOM 2220 N N . LEU A 1 295 ? 3.036 29.880 45.474 1.00 40.44 295 LEU A N 1
ATOM 2221 C CA . LEU A 1 295 ? 2.813 29.044 46.652 1.00 40.44 295 LEU A CA 1
ATOM 2222 C C . LEU A 1 295 ? 3.669 29.552 47.823 1.00 40.44 295 LEU A C 1
ATOM 2224 O O . LEU A 1 295 ? 4.897 29.510 47.747 1.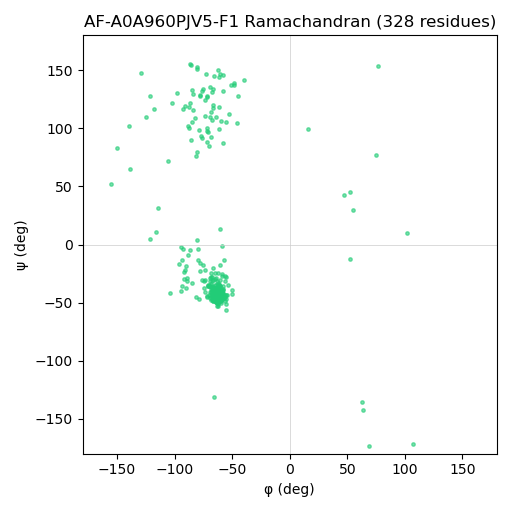00 40.44 295 LEU A O 1
ATOM 2228 N N . THR A 1 296 ? 3.039 29.978 48.917 1.00 37.78 296 THR A N 1
ATOM 2229 C CA . THR A 1 296 ? 3.663 29.865 50.238 1.00 37.78 296 THR A CA 1
ATOM 2230 C C . THR A 1 296 ? 3.656 28.392 50.607 1.00 37.78 296 THR A C 1
ATOM 2232 O O . THR A 1 296 ? 2.632 27.816 50.966 1.00 37.78 296 THR A O 1
ATOM 2235 N N . ASP A 1 297 ? 4.822 27.800 50.407 1.00 46.94 297 ASP A N 1
ATOM 2236 C CA . ASP A 1 297 ? 5.223 26.475 50.836 1.00 46.94 297 ASP A CA 1
ATOM 2237 C C . ASP A 1 297 ? 5.374 26.500 52.368 1.00 46.94 297 ASP A C 1
ATOM 2239 O O . ASP A 1 297 ? 6.459 26.737 52.893 1.00 46.94 297 ASP A O 1
ATOM 2243 N N . GLU A 1 298 ? 4.280 26.309 53.101 1.00 45.28 298 GLU A N 1
ATOM 2244 C CA . GLU A 1 298 ? 4.369 25.685 54.420 1.00 45.28 298 GLU A CA 1
ATOM 2245 C C . GLU A 1 298 ? 3.564 24.387 54.370 1.00 45.28 298 GLU A C 1
ATOM 2247 O O . GLU A 1 298 ? 2.362 24.369 54.122 1.00 45.28 298 GLU A O 1
ATOM 2252 N N . ASP A 1 299 ? 4.297 23.295 54.557 1.00 47.12 299 ASP A N 1
ATOM 2253 C CA . ASP A 1 299 ? 3.833 21.923 54.718 1.00 47.12 299 ASP A CA 1
ATOM 2254 C C . ASP A 1 299 ? 3.347 21.168 53.480 1.00 47.12 299 ASP A C 1
ATOM 2256 O O . ASP A 1 299 ? 2.179 20.812 53.337 1.00 47.12 299 ASP A O 1
ATOM 2260 N N . ARG A 1 300 ? 4.321 20.718 52.676 1.00 44.41 300 ARG A N 1
ATOM 2261 C CA . ARG A 1 300 ? 4.349 19.322 52.188 1.00 44.41 300 ARG A CA 1
ATOM 2262 C C . ARG A 1 300 ? 5.756 18.835 51.824 1.00 44.41 300 ARG A C 1
ATOM 2264 O O . ARG A 1 300 ? 5.985 18.215 50.787 1.00 44.41 300 ARG A O 1
ATOM 2271 N N . LYS A 1 301 ? 6.710 18.991 52.749 1.00 43.09 301 LYS A N 1
ATOM 2272 C CA . LYS A 1 301 ? 7.761 17.966 52.870 1.00 43.09 301 LYS A CA 1
ATOM 2273 C C . LYS A 1 301 ? 7.120 16.727 53.484 1.00 43.09 301 LYS A C 1
ATOM 2275 O O . LYS A 1 301 ? 6.458 16.823 54.510 1.00 43.09 301 LYS A O 1
ATOM 2280 N N . ALA A 1 302 ? 7.302 15.572 52.846 1.00 47.78 302 ALA A N 1
ATOM 2281 C CA . ALA A 1 302 ? 6.819 14.296 53.363 1.00 47.78 302 ALA A CA 1
ATOM 2282 C C . ALA A 1 302 ? 7.319 14.100 54.806 1.00 47.78 302 ALA A C 1
ATOM 2284 O O . ALA A 1 302 ? 8.525 13.969 55.028 1.00 47.78 302 ALA A O 1
ATOM 2285 N N . LEU A 1 303 ? 6.404 14.124 55.781 1.00 40.78 303 LEU A N 1
ATOM 2286 C CA . LEU A 1 303 ? 6.727 13.986 57.200 1.00 40.78 303 LEU A CA 1
ATOM 2287 C C . LEU A 1 303 ? 7.207 12.553 57.474 1.00 40.78 303 LEU A C 1
ATOM 2289 O O . LEU A 1 303 ? 6.424 11.642 57.719 1.00 40.78 303 LEU A O 1
ATOM 2293 N N . LYS A 1 304 ? 8.526 12.353 57.409 1.00 41.91 304 LYS A N 1
ATOM 2294 C CA . LYS A 1 304 ? 9.210 11.199 57.998 1.00 41.91 304 LYS A CA 1
ATOM 2295 C C . LYS A 1 304 ? 9.537 11.544 59.448 1.00 41.91 304 LYS A C 1
ATOM 2297 O O . LYS A 1 304 ? 10.502 12.261 59.702 1.00 41.91 304 LYS A O 1
ATOM 2302 N N . LEU A 1 305 ? 8.730 11.057 60.386 1.00 43.91 305 LEU A N 1
ATOM 2303 C CA . LEU A 1 305 ? 9.014 11.172 61.816 1.00 43.91 305 LEU A CA 1
ATOM 2304 C C . LEU A 1 305 ? 9.957 10.029 62.241 1.00 43.91 305 LEU A C 1
ATOM 2306 O O . LEU A 1 305 ? 9.681 8.873 61.915 1.00 43.91 305 LEU A O 1
ATOM 2310 N N . PRO A 1 306 ? 11.075 10.305 62.939 1.00 39.78 306 PRO A N 1
ATOM 2311 C CA . PRO A 1 306 ? 11.967 9.257 63.426 1.00 39.78 306 PRO A CA 1
ATOM 2312 C C . PRO A 1 306 ? 11.251 8.417 64.494 1.00 39.78 306 PRO A C 1
ATOM 2314 O O . PRO A 1 306 ? 10.850 8.953 65.523 1.00 39.78 306 PRO A O 1
ATOM 2317 N N . GLY A 1 307 ? 11.102 7.111 64.256 1.00 46.97 307 GLY A N 1
ATOM 2318 C CA . GLY A 1 307 ? 10.529 6.162 65.222 1.00 46.97 307 GLY A CA 1
ATOM 2319 C C . GLY A 1 307 ? 9.076 5.732 64.985 1.00 46.97 307 GLY A C 1
ATOM 2320 O O . GLY A 1 307 ? 8.514 5.078 65.857 1.00 46.97 307 GLY A O 1
ATOM 2321 N N . MET A 1 308 ? 8.466 6.052 63.839 1.00 35.06 308 MET A N 1
ATOM 2322 C CA . MET A 1 308 ? 7.166 5.492 63.439 1.00 35.06 308 MET A CA 1
ATOM 2323 C C . MET A 1 308 ? 7.282 4.754 62.104 1.00 35.06 308 MET A C 1
ATOM 2325 O O . MET A 1 308 ? 7.786 5.313 61.127 1.00 35.06 308 MET A O 1
ATOM 2329 N N . ASP A 1 309 ? 6.816 3.505 62.074 1.00 39.03 309 ASP A N 1
ATOM 2330 C CA . ASP A 1 309 ? 6.707 2.726 60.842 1.00 39.03 309 ASP A CA 1
ATOM 2331 C C . ASP A 1 309 ? 5.661 3.354 59.900 1.00 39.03 309 ASP A C 1
ATOM 2333 O O . ASP A 1 309 ? 4.666 3.920 60.368 1.00 39.03 309 ASP A O 1
ATOM 2337 N N . PRO A 1 310 ? 5.874 3.305 58.571 1.00 44.16 310 PRO A N 1
ATOM 2338 C CA . PRO A 1 310 ? 4.927 3.856 57.609 1.00 44.16 310 PRO A CA 1
ATOM 2339 C C . PRO A 1 310 ? 3.566 3.157 57.720 1.00 44.16 310 PRO A C 1
ATOM 2341 O O . PRO A 1 310 ? 3.499 1.965 58.018 1.00 44.16 310 PRO A O 1
ATOM 2344 N N . LEU A 1 311 ? 2.493 3.921 57.471 1.00 43.62 311 LEU A N 1
ATOM 2345 C CA . LEU A 1 311 ? 1.108 3.460 57.594 1.00 43.62 311 LEU A CA 1
ATOM 2346 C C . LEU A 1 311 ? 0.893 2.106 56.894 1.00 43.62 311 LEU A C 1
ATOM 2348 O O . LEU A 1 311 ? 1.388 1.925 55.775 1.00 43.62 311 LEU A O 1
ATOM 2352 N N . PRO A 1 312 ? 0.146 1.177 57.522 1.00 39.44 312 PRO A N 1
ATOM 2353 C CA . PRO A 1 312 ? -0.186 -0.086 56.895 1.00 39.44 312 PRO A CA 1
ATOM 2354 C C . PRO A 1 312 ? -1.005 0.169 55.632 1.00 39.44 312 PRO A C 1
ATOM 2356 O O . PRO A 1 312 ? -1.830 1.080 55.578 1.00 39.44 312 PRO A O 1
ATOM 2359 N N . ASP A 1 313 ? -0.762 -0.667 54.628 1.00 56.41 313 ASP A N 1
ATOM 2360 C CA . ASP A 1 313 ? -1.569 -0.786 53.419 1.00 56.41 313 ASP A CA 1
ATOM 2361 C C . ASP A 1 313 ? -3.017 -1.147 53.795 1.00 56.41 313 ASP A C 1
ATOM 2363 O O . ASP A 1 313 ? -3.392 -2.316 53.884 1.00 56.41 313 ASP A O 1
ATOM 2367 N N . GLU A 1 314 ? -3.843 -0.138 54.066 1.00 40.00 314 GLU A N 1
ATOM 2368 C CA . GLU A 1 314 ? -5.283 -0.307 54.196 1.00 40.00 314 GLU A CA 1
ATOM 2369 C C . GLU A 1 314 ? -5.910 -0.216 52.808 1.00 40.00 314 GLU A C 1
ATOM 2371 O O . GLU A 1 314 ? -6.238 0.858 52.317 1.00 40.00 314 GLU A O 1
ATOM 2376 N N . GLY A 1 315 ? -6.023 -1.372 52.152 1.00 43.12 315 GLY A N 1
ATOM 2377 C CA . GLY A 1 315 ? -7.295 -1.979 51.736 1.00 43.12 315 GLY A CA 1
ATOM 2378 C C . GLY A 1 315 ? -8.350 -1.193 50.932 1.00 43.12 315 GLY A C 1
ATOM 2379 O O . GLY A 1 315 ? -9.233 -1.833 50.367 1.00 43.12 315 GLY A O 1
ATOM 2380 N N . GLU A 1 316 ? -8.298 0.125 50.775 1.00 42.44 316 GLU A N 1
ATOM 2381 C CA . GLU A 1 316 ? -9.401 0.948 50.269 1.00 42.44 316 GLU A CA 1
ATOM 2382 C C . GLU A 1 316 ? -9.180 1.424 48.827 1.00 42.44 316 GLU A C 1
ATOM 2384 O O . GLU A 1 316 ? -8.960 2.595 48.525 1.00 42.44 316 GLU A O 1
ATOM 2389 N N . GLY A 1 317 ? -9.295 0.501 47.880 1.00 38.34 317 GLY A N 1
ATOM 2390 C CA . GLY A 1 317 ? -9.628 0.873 46.507 1.00 38.34 317 GLY A CA 1
ATOM 2391 C C . GLY A 1 317 ? -11.098 0.579 46.262 1.00 38.34 317 GLY A C 1
ATOM 2392 O O . GLY A 1 317 ? -11.521 -0.570 46.395 1.00 38.34 317 GLY A O 1
ATOM 2393 N N . VAL A 1 318 ? -11.864 1.600 45.880 1.00 39.03 318 VAL A N 1
ATOM 2394 C CA . VAL A 1 318 ? -13.261 1.429 45.476 1.00 39.03 318 VAL A CA 1
ATOM 2395 C C . VAL A 1 318 ? -13.270 0.781 44.097 1.00 39.03 318 VAL A C 1
ATOM 2397 O O . VAL A 1 318 ? -12.643 1.267 43.154 1.00 39.03 318 VAL A O 1
ATOM 2400 N N . THR A 1 319 ? -13.963 -0.348 43.972 1.00 34.47 319 THR A N 1
ATOM 2401 C CA . THR A 1 319 ? -14.213 -0.951 42.663 1.00 34.47 319 THR A CA 1
ATOM 2402 C C . THR A 1 319 ? -15.352 -0.178 42.009 1.00 34.47 319 THR A C 1
ATOM 2404 O O . THR A 1 319 ? -16.517 -0.378 42.343 1.00 34.47 319 THR A O 1
ATOM 2407 N N . ALA A 1 320 ? -15.026 0.756 41.118 1.00 42.44 320 ALA A N 1
ATOM 2408 C CA . ALA A 1 320 ? -16.039 1.503 40.388 1.00 42.44 320 ALA A CA 1
ATOM 2409 C C . ALA A 1 320 ? -16.432 0.724 39.126 1.00 42.44 320 ALA A C 1
ATOM 2411 O O . ALA A 1 320 ? -15.591 0.436 38.273 1.00 42.44 320 ALA A O 1
ATOM 2412 N N . ARG A 1 321 ? -17.720 0.389 38.993 1.00 33.69 321 ARG A N 1
ATOM 2413 C CA . ARG A 1 321 ? -18.296 -0.044 37.716 1.00 33.69 321 ARG A CA 1
ATOM 2414 C C . ARG A 1 321 ? -18.615 1.214 36.915 1.00 33.69 321 ARG A C 1
ATOM 2416 O O . ARG A 1 321 ? -19.545 1.939 37.258 1.00 33.69 321 ARG A O 1
ATOM 2423 N N . ILE A 1 322 ? -17.856 1.490 35.857 1.00 39.44 322 ILE A N 1
ATOM 2424 C CA . ILE A 1 322 ? -18.189 2.581 34.934 1.00 39.44 322 ILE A CA 1
ATOM 2425 C C . ILE A 1 322 ? -19.260 2.075 33.962 1.00 39.44 322 ILE A C 1
ATOM 2427 O O . ILE A 1 322 ? -18.977 1.716 32.824 1.00 39.44 322 ILE A O 1
ATOM 2431 N N . THR A 1 323 ? -20.515 2.045 34.403 1.00 34.59 323 THR A N 1
ATOM 2432 C CA . THR A 1 323 ? -21.664 1.949 33.496 1.00 34.59 323 THR A CA 1
ATOM 2433 C C . THR A 1 323 ? -22.012 3.354 33.028 1.00 34.59 323 THR A C 1
ATOM 2435 O O . THR A 1 323 ? -22.552 4.154 33.790 1.00 34.59 323 THR A O 1
ATOM 2438 N N . ARG A 1 324 ? -21.678 3.687 31.777 1.00 39.25 324 ARG A N 1
ATOM 2439 C CA . ARG A 1 324 ? -22.136 4.941 31.167 1.00 39.25 324 ARG A CA 1
ATOM 2440 C C . ARG A 1 324 ? -23.646 4.847 30.954 1.00 39.25 324 ARG A C 1
ATOM 2442 O O . ARG A 1 324 ? -24.083 4.006 30.173 1.00 39.25 324 ARG A O 1
ATOM 2449 N N . GLY A 1 325 ? -24.381 5.692 31.677 1.00 31.70 325 GLY A N 1
ATOM 2450 C CA . GLY A 1 325 ? -25.838 5.714 31.733 1.00 31.70 325 GLY A CA 1
ATOM 2451 C C . GLY A 1 325 ? -26.505 5.752 30.363 1.00 31.70 325 GLY A C 1
ATOM 2452 O O . GLY A 1 325 ? -26.071 6.473 29.461 1.00 31.70 325 GLY A O 1
ATOM 2453 N N . ASP A 1 326 ? -27.559 4.953 30.253 1.00 34.62 326 ASP A N 1
ATOM 2454 C CA . ASP A 1 326 ? -28.575 5.066 29.222 1.00 34.62 326 ASP A CA 1
ATOM 2455 C C . ASP A 1 326 ? -29.359 6.349 29.515 1.00 34.62 326 ASP A C 1
ATOM 2457 O O . ASP A 1 326 ? -30.032 6.462 30.537 1.00 34.62 326 ASP A O 1
ATOM 2461 N N . SER A 1 327 ? -29.193 7.377 28.686 1.00 39.94 327 SER A N 1
ATOM 2462 C CA . SER A 1 327 ? -30.063 8.550 28.731 1.00 39.94 327 SER A CA 1
ATOM 2463 C C . SER A 1 327 ? -31.334 8.211 27.957 1.00 39.94 327 SER A C 1
ATOM 2465 O O . SER A 1 327 ? -31.493 8.621 26.808 1.00 39.94 327 SER A O 1
ATOM 2467 N N . ALA A 1 328 ? -32.195 7.419 28.585 1.00 34.94 328 ALA A N 1
ATOM 2468 C CA . ALA A 1 328 ? -33.560 7.159 28.158 1.00 34.94 328 ALA A CA 1
ATOM 2469 C C . ALA A 1 328 ? -34.459 7.158 29.400 1.00 34.94 328 ALA A C 1
ATOM 2471 O O . ALA A 1 328 ? -34.987 6.129 29.788 1.00 34.94 328 ALA A O 1
ATOM 2472 N N . ASP A 1 329 ? -34.561 8.325 30.037 1.00 37.19 329 ASP A N 1
ATOM 2473 C CA . ASP A 1 329 ? -35.648 8.682 30.954 1.00 37.19 329 ASP A CA 1
ATOM 2474 C C . ASP A 1 329 ? -35.848 10.206 30.877 1.00 37.19 329 ASP A C 1
ATOM 2476 O O . ASP A 1 329 ? -35.270 10.974 31.649 1.00 37.19 329 ASP A O 1
ATOM 2480 N N . VAL A 1 330 ? -36.618 10.626 29.866 1.00 33.19 330 VAL A N 1
ATOM 2481 C CA . VAL A 1 330 ? -37.592 11.733 29.918 1.00 33.19 330 VAL A CA 1
ATOM 2482 C C . VAL A 1 330 ? -38.803 11.299 29.104 1.00 33.19 330 VAL A C 1
ATOM 2484 O O . VAL A 1 330 ? -38.587 10.849 27.955 1.00 33.19 330 VAL A O 1
#

Secondary structure (DSSP, 8-state):
----PPPGGGGT--SHHHHHHHHHHHHHHTTHHHHHHHHHHHHHHHHHHHHHHHHHHHHHHHTT-TTHHHHHHHHHT--THHHHHHHHHHHHHHHTHHHHHHHHHHHHHHHHHHHHHHHHHHHHTTTTPPPPSHHHHHHHHHHHHHHHHHHHHHHHHHHHHTTS-TTSHHHHHHHHHHHHHHHHHHHHHHH-SS---HHHHHHHHHHHHHHHHHHHHHHHHTHHHHHHHHHHHHTHHHHHHHHHHHHHHHHHHHHHHHHHHHHHHHHHH-----EEEEE---S--------TT-----S-S----TT-PPPP----EEEEE---------

pLDDT: mean 75.37, std 18.37, range [31.22, 96.31]

Mean predicted aligned error: 13.57 Å

Solvent-accessible surface area (backbone atoms only — not comparable to full-atom values): 18485 Å² total; per-residue (Å²): 135,86,84,69,82,80,68,84,58,59,73,78,37,90,61,71,66,20,51,54,51,36,36,53,50,50,37,60,75,66,42,39,65,56,40,11,48,49,28,23,51,30,50,57,66,25,47,60,26,48,49,37,36,50,37,27,52,46,12,58,51,38,73,78,32,90,56,46,63,59,56,48,38,63,76,66,66,49,60,69,71,59,35,53,55,50,51,54,48,34,54,53,22,48,77,36,44,69,61,41,36,53,52,12,52,54,42,28,52,54,29,49,50,43,36,34,53,26,50,28,46,26,38,16,50,64,62,71,49,81,81,68,66,78,74,49,52,58,56,36,51,51,48,52,54,49,49,52,50,51,51,53,51,49,52,53,48,49,55,58,51,70,74,48,66,81,86,49,54,69,56,61,63,47,46,62,51,51,50,36,25,49,51,42,27,48,45,46,51,70,49,20,84,64,92,60,52,72,86,50,37,45,65,15,10,46,48,32,29,52,47,49,54,52,48,50,52,40,51,69,71,46,42,58,57,51,23,53,57,30,28,74,76,54,40,76,60,16,44,55,53,41,54,51,53,53,37,37,53,52,23,42,38,51,30,50,16,36,31,43,26,46,54,55,45,51,68,70,70,51,87,76,87,60,74,49,67,47,74,65,74,71,77,75,77,71,80,77,78,84,61,101,76,69,84,83,85,77,84,81,73,82,86,79,60,92,91,62,81,79,81,78,90,72,86,64,55,53,74,44,76,78,73,81,76,83,92,81,85,131